Protein AF-A0A1X7V4F4-F1 (afdb_monomer)

Radius of gyration: 28.0 Å; Cα contacts (8 Å, |Δi|>4): 242; chains: 1; bounding box: 79×32×95 Å

Foldseek 3Di:
DDDDDDDDDDDDDPPPPDDPPPPPDPPDPPDDADPDDPLLLQQQDLVCQQHKDWDDDPNDTDIRGHHNVGDQPVVCQVRVSDAAAFLLRVCVRPPPDAWDWGFHAAPVRDTDTWTWHQQQPQHDRRTRDTDQDDADQVDVPGADAPQWHWDADPNGTDTAHDPVPPDDGTDHDGDPRNDDDDDDTDDDDDDDDAADPVDPPDDRDDD

pLDDT: mean 76.67, std 21.28, range [27.94, 96.94]

InterPro domains:
  IPR014716 Fibrinogen, alpha/beta/gamma chain, C-terminal globular, subdomain 1 [G3DSA:3.90.215.10] (73-135)
  IPR036056 Fibrinogen-like, C-terminal [SSF56496] (82-134)

Secondary structure (DSSP, 8-state):
-----------------------S------SSS----HHHHHHTSGGGTT-EEEEEETTEEEEEEPPTT-S-HHHHHHTTSS--SSHHHHHHHSTTPPSEEEEEE-TTS-EEEEEEESS-TTTTSS--EE------TTSTT--PPTT-EEEEETTEEEEE--GGG-SS--------TT---S-----------S--TT-TTS-S---

Sequence (207 aa):
MSSSYCLTFLLSFIVLLYEANASSGMGHCTTGYRTPSLYHQYCCLSANNGKAFKMNESSSYTYIFCPTAGLPKALCYSLGLIKFYSCSEVLENIPNTASGYYSISQSNGSIVSVYCDMEGNNCDGNGGWMRIGYINMTEPGATCPQGLYNYTYGNKTLCDKSHNLGGGCSATFFSAIGLNYTKVCGQARGYQLGTTDGVYGGSPNID

Solvent-accessible surface area (backbone atoms only — not comparable to full-atom values): 13845 Å² total; per-residue (Å²): 134,90,81,87,83,83,83,84,77,85,81,81,80,81,79,80,81,71,80,79,69,77,73,92,68,81,74,74,91,79,76,94,64,81,77,71,52,69,63,56,67,51,21,58,38,75,93,32,37,57,39,74,47,82,43,84,53,96,96,42,82,49,75,45,76,23,47,70,85,35,56,59,54,62,59,31,41,77,67,68,77,48,83,37,70,44,35,44,52,43,41,75,66,36,72,92,51,72,61,44,78,42,76,31,38,35,91,86,70,49,75,44,81,38,44,24,38,36,57,20,79,88,62,85,56,76,26,24,42,60,60,49,72,87,86,59,59,86,46,90,87,55,75,51,57,69,60,40,31,78,40,80,54,94,95,39,56,43,70,37,53,60,83,86,67,64,86,85,87,62,62,68,86,64,64,59,66,90,52,91,77,92,77,86,78,83,86,85,87,86,79,90,78,73,66,63,91,89,47,91,87,62,82,73,76,84,131

Organism: Amphimedon queenslandica (NCBI:txid400682)

Mean predicted aligned error: 13.42 Å

Nearest PDB structures (foldseek):
  7e1e-assembly1_A  TM=7.687E-01  e=8.129E-03  Lethenteron camtschaticum
  4wmq-assembly1_A  TM=7.585E-01  e=3.657E-02  Homo sapiens

Structure (mmCIF, N/CA/C/O backbone):
data_AF-A0A1X7V4F4-F1
#
_entry.id   AF-A0A1X7V4F4-F1
#
loop_
_atom_site.group_PDB
_atom_site.id
_atom_site.type_symbol
_atom_site.label_atom_id
_atom_site.label_alt_id
_atom_site.label_comp_id
_atom_site.label_asym_id
_atom_site.label_entity_id
_atom_site.label_seq_id
_atom_site.pdbx_PDB_ins_code
_atom_site.Cartn_x
_atom_site.Cartn_y
_atom_site.Cartn_z
_atom_site.occupancy
_atom_site.B_iso_or_equiv
_atom_site.auth_seq_id
_atom_site.auth_comp_id
_atom_site.auth_asym_id
_atom_site.auth_atom_id
_atom_site.pdbx_PDB_model_num
ATOM 1 N N . MET A 1 1 ? 20.767 10.828 62.134 1.00 35.94 1 MET A N 1
ATOM 2 C CA . MET A 1 1 ? 19.434 10.904 62.769 1.00 35.94 1 MET A CA 1
ATOM 3 C C . MET A 1 1 ? 18.460 11.458 61.749 1.00 35.94 1 MET A C 1
ATOM 5 O O . MET A 1 1 ? 18.808 12.385 61.033 1.00 35.94 1 MET A O 1
ATOM 9 N N . SER A 1 2 ? 17.333 10.768 61.622 1.00 36.00 2 SER A N 1
ATOM 10 C CA . SER A 1 2 ? 16.333 10.854 60.557 1.00 36.00 2 SER A CA 1
ATOM 11 C C . SER A 1 2 ? 15.694 12.238 60.406 1.00 36.00 2 SER A C 1
ATOM 13 O O . SER A 1 2 ? 15.353 12.856 61.409 1.00 36.00 2 SER A O 1
ATOM 15 N N . SER A 1 3 ? 15.455 12.667 59.167 1.00 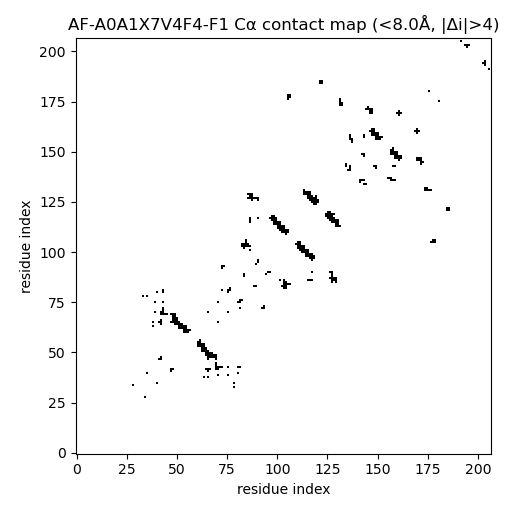29.88 3 SER A N 1
ATOM 16 C CA . SER A 1 3 ? 14.286 13.491 58.846 1.00 29.88 3 SER A CA 1
ATOM 17 C C . SER A 1 3 ? 13.892 13.253 57.388 1.00 29.88 3 SER A C 1
ATOM 19 O O . SER A 1 3 ? 14.449 13.832 56.456 1.00 29.88 3 SER A O 1
ATOM 21 N N . SER A 1 4 ? 12.969 12.310 57.199 1.00 36.88 4 SER A N 1
ATOM 22 C CA . SER A 1 4 ? 12.239 12.107 55.952 1.00 36.88 4 SER A CA 1
ATOM 23 C C . SER A 1 4 ? 11.263 13.263 55.757 1.00 36.88 4 SER A C 1
ATOM 25 O O . SER A 1 4 ? 10.304 13.394 56.514 1.00 36.88 4 SER A O 1
ATOM 27 N N . TYR A 1 5 ? 11.465 14.068 54.717 1.00 34.81 5 TYR A N 1
ATOM 28 C CA . TYR A 1 5 ? 10.454 15.010 54.248 1.00 34.81 5 TYR A CA 1
ATOM 29 C C . TYR A 1 5 ? 9.660 14.348 53.123 1.00 34.81 5 TYR A C 1
ATOM 31 O O . TYR A 1 5 ? 10.136 14.197 52.001 1.00 34.81 5 TYR A O 1
ATOM 39 N N . CYS A 1 6 ? 8.452 13.902 53.459 1.00 30.48 6 CYS A N 1
ATOM 40 C CA . CYS A 1 6 ? 7.457 13.431 52.508 1.00 30.48 6 CYS A CA 1
ATOM 41 C C . CYS A 1 6 ? 6.681 14.661 52.017 1.00 30.48 6 CYS A C 1
ATOM 43 O O . CYS A 1 6 ? 5.857 15.205 52.749 1.00 30.48 6 CYS A O 1
ATOM 45 N N . LEU A 1 7 ? 6.993 15.152 50.814 1.00 29.62 7 LEU A N 1
ATOM 46 C CA . LEU A 1 7 ? 6.218 16.216 50.178 1.00 29.62 7 LEU A CA 1
ATOM 47 C C . LEU A 1 7 ? 5.074 15.575 49.381 1.00 29.62 7 LEU A C 1
ATOM 49 O O . LEU A 1 7 ? 5.265 15.057 48.283 1.00 29.62 7 LEU A O 1
ATOM 53 N N . THR A 1 8 ? 3.877 15.594 49.954 1.00 31.38 8 THR A N 1
ATOM 54 C CA . THR A 1 8 ? 2.624 15.267 49.270 1.00 31.38 8 THR A CA 1
ATOM 55 C C . THR A 1 8 ? 2.203 16.445 48.391 1.00 31.38 8 THR A C 1
ATOM 57 O O . THR A 1 8 ? 1.805 17.482 48.919 1.00 31.38 8 THR A O 1
ATOM 60 N N . PHE A 1 9 ? 2.258 16.299 47.065 1.00 30.47 9 PHE A N 1
ATOM 61 C CA . PHE A 1 9 ? 1.591 17.221 46.140 1.00 30.47 9 PHE A CA 1
ATOM 62 C C . PHE A 1 9 ? 0.259 16.613 45.685 1.00 30.47 9 PHE A C 1
ATOM 64 O O . PHE A 1 9 ? 0.218 15.578 45.023 1.00 30.47 9 PHE A O 1
ATOM 71 N N . LEU A 1 10 ? -0.835 17.268 46.079 1.00 30.52 10 LEU A N 1
ATOM 72 C CA . LEU A 1 10 ? -2.194 17.025 45.601 1.00 30.52 10 LEU A CA 1
ATOM 73 C C . LEU A 1 10 ? -2.273 17.368 44.105 1.00 30.52 10 LEU A C 1
ATOM 75 O O . LEU A 1 10 ? -2.255 18.539 43.732 1.00 30.52 10 LEU A O 1
ATOM 79 N N . LEU A 1 11 ? -2.383 16.357 43.244 1.00 31.16 11 LEU A N 1
ATOM 80 C CA . LEU A 1 11 ? -2.783 16.539 41.848 1.00 31.16 11 LEU A CA 1
ATOM 81 C C . LEU A 1 11 ? -4.309 16.689 41.796 1.00 31.16 11 LEU A C 1
ATOM 83 O O . LEU A 1 11 ? -5.044 15.705 41.853 1.00 31.16 11 LEU A O 1
ATOM 87 N N . SER A 1 12 ? -4.797 17.930 41.709 1.00 29.92 12 SER A N 1
ATOM 88 C CA . SER A 1 12 ? -6.192 18.188 41.349 1.00 29.92 12 SER A CA 1
ATOM 89 C C . SER A 1 12 ? -6.364 17.931 39.850 1.00 29.92 12 SER A C 1
ATOM 91 O O . SER A 1 12 ? -5.902 18.720 39.024 1.00 29.92 12 SER A O 1
ATOM 93 N N . PHE A 1 13 ? -7.021 16.838 39.473 1.00 27.94 13 PHE A N 1
ATOM 94 C CA . PHE A 1 13 ? -7.459 16.651 38.093 1.00 27.94 13 PHE A CA 1
ATOM 95 C C . PHE A 1 13 ? -8.765 17.418 37.889 1.00 27.94 13 PHE A C 1
ATOM 97 O O . PHE A 1 13 ? -9.833 16.978 38.311 1.00 27.94 13 PHE A O 1
ATOM 104 N N . ILE A 1 14 ? -8.683 18.580 37.241 1.00 38.34 14 ILE A N 1
ATOM 105 C CA . ILE A 1 14 ? -9.854 19.207 36.627 1.00 38.34 14 ILE A CA 1
ATOM 106 C C . ILE A 1 14 ? -10.201 18.343 35.410 1.00 38.34 14 ILE A C 1
ATOM 108 O O . ILE A 1 14 ? -9.539 18.413 34.377 1.00 38.34 14 ILE A O 1
ATOM 112 N N . VAL A 1 15 ? -11.208 17.478 35.547 1.00 28.89 15 VAL A N 1
ATOM 113 C CA . VAL A 1 15 ? -11.780 16.740 34.416 1.00 28.89 15 VAL A CA 1
ATOM 114 C C . VAL A 1 15 ? -12.689 17.705 33.661 1.00 28.89 15 VAL A C 1
ATOM 116 O O . VAL A 1 15 ? -13.839 17.923 34.033 1.00 28.89 15 VAL A O 1
ATOM 119 N N . LEU A 1 16 ? -12.155 18.308 32.600 1.00 28.97 16 LEU A N 1
ATOM 120 C CA . LEU A 1 16 ? -12.970 18.952 31.577 1.00 28.97 16 LEU A CA 1
ATOM 121 C C . LEU A 1 16 ? -13.707 17.847 30.812 1.00 28.97 16 LEU A C 1
ATOM 123 O O . LEU A 1 16 ? -13.136 17.182 29.949 1.00 28.97 16 LEU A O 1
ATOM 127 N N . LEU A 1 17 ? -14.977 17.629 31.155 1.00 32.19 17 LEU A N 1
ATOM 128 C CA . LEU A 1 17 ? -15.900 16.889 30.303 1.00 32.19 17 LEU A CA 1
ATOM 129 C C . LEU A 1 17 ? -16.158 17.758 29.071 1.00 32.19 17 LEU A C 1
ATOM 131 O O . LEU A 1 17 ? -16.982 18.669 29.110 1.00 32.19 17 LEU A O 1
ATOM 135 N N . TYR A 1 18 ? -15.419 17.514 27.990 1.00 31.25 18 TYR A N 1
ATOM 136 C CA . TYR A 1 18 ? -15.850 18.010 26.693 1.00 31.25 18 TYR A CA 1
ATOM 137 C C . TYR A 1 18 ? -17.042 17.152 26.263 1.00 31.25 18 TYR A C 1
ATOM 139 O O . TYR A 1 18 ? -16.964 15.919 26.244 1.00 31.25 18 TYR A O 1
ATOM 147 N N . GLU A 1 19 ? -18.165 17.791 25.942 1.00 30.27 19 GLU A N 1
ATOM 148 C CA . GLU A 1 19 ? -19.165 17.144 25.108 1.00 30.27 19 GLU A CA 1
ATOM 149 C C . GLU A 1 19 ? -18.463 16.783 23.801 1.00 30.27 19 GLU A C 1
ATOM 151 O O . GLU A 1 19 ? -18.030 17.654 23.042 1.00 30.27 19 GLU A O 1
ATOM 156 N N . ALA A 1 20 ? -18.299 15.485 23.556 1.00 32.28 20 ALA A N 1
ATOM 157 C CA . ALA A 1 20 ? -17.960 15.001 22.236 1.00 32.28 20 ALA A CA 1
ATOM 158 C C . ALA A 1 20 ? -19.167 15.284 21.343 1.00 32.28 20 ALA A C 1
ATOM 160 O O . ALA A 1 20 ? -20.022 14.424 21.139 1.00 32.28 20 ALA A O 1
ATOM 161 N N . ASN A 1 21 ? -19.239 16.512 20.828 1.00 31.41 21 ASN A N 1
ATOM 162 C CA . ASN A 1 21 ? -19.980 16.803 19.620 1.00 31.41 21 ASN A CA 1
ATOM 163 C C . ASN A 1 21 ? -19.461 15.812 18.589 1.00 31.41 21 ASN A C 1
ATOM 165 O O . ASN A 1 21 ? -18.304 15.889 18.169 1.00 31.41 21 ASN A O 1
ATOM 169 N N . ALA A 1 22 ? -20.299 14.824 18.274 1.00 35.50 22 ALA A N 1
ATOM 170 C CA . ALA A 1 22 ? -20.073 13.897 17.191 1.00 35.50 22 ALA A CA 1
ATOM 171 C C . ALA A 1 22 ? -19.837 14.751 15.948 1.00 35.50 22 ALA A C 1
ATOM 173 O O . ALA A 1 22 ? -20.769 15.322 15.384 1.00 35.50 22 ALA A O 1
ATOM 174 N N . SER A 1 23 ? -18.562 14.917 15.601 1.00 35.25 23 SER A N 1
ATOM 175 C CA . SER A 1 23 ? -18.162 15.630 14.406 1.00 35.25 23 SER A CA 1
ATOM 176 C C . SER A 1 23 ? -18.847 14.938 13.240 1.00 35.25 23 SER A C 1
ATOM 178 O O . SER A 1 23 ? -18.676 13.739 13.000 1.00 35.25 23 SER A O 1
ATOM 180 N N . SER A 1 24 ? -19.698 15.716 12.586 1.00 42.06 24 SER A N 1
ATOM 181 C CA . SER A 1 24 ? -20.420 15.414 11.369 1.00 42.06 24 SER A CA 1
ATOM 182 C C . SER A 1 24 ? -19.427 15.034 10.273 1.00 42.06 24 SER A C 1
ATOM 184 O O . SER A 1 24 ? -18.951 15.874 9.515 1.00 42.06 24 SER A O 1
ATOM 186 N N . GLY A 1 25 ? -19.103 13.748 10.221 1.00 35.97 25 GLY A N 1
ATOM 187 C CA . GLY A 1 25 ? -18.274 13.129 9.195 1.00 35.97 25 GLY A CA 1
ATOM 188 C C . GLY A 1 25 ? -18.779 11.742 8.809 1.00 35.97 25 GLY A C 1
ATOM 189 O O . GLY A 1 25 ? -18.021 10.951 8.261 1.00 35.97 25 GLY A O 1
ATOM 190 N N . MET A 1 26 ? -20.046 11.413 9.084 1.00 40.19 26 MET A N 1
ATOM 191 C CA . MET A 1 26 ? -20.700 10.260 8.459 1.00 40.19 26 MET A CA 1
ATOM 192 C C . MET A 1 26 ? -21.081 10.658 7.037 1.00 40.19 26 MET A C 1
ATOM 194 O O . MET A 1 26 ? -22.219 11.021 6.746 1.00 40.19 26 MET A O 1
ATOM 198 N N . GLY A 1 27 ? -20.081 10.631 6.155 1.00 36.94 27 GLY A N 1
ATOM 199 C CA . GLY A 1 27 ? -20.306 10.611 4.721 1.00 36.94 27 GLY A CA 1
ATOM 200 C C . GLY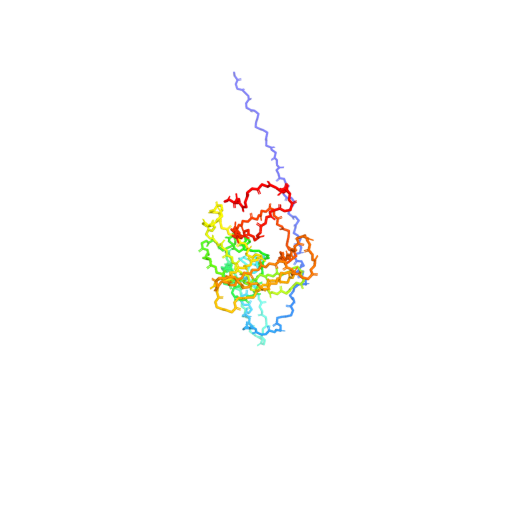 A 1 27 ? -21.276 9.477 4.408 1.00 36.94 27 GLY A C 1
ATOM 201 O O . GLY A 1 27 ? -20.955 8.305 4.588 1.00 36.94 27 GLY A O 1
ATOM 202 N N . HIS A 1 28 ? -22.480 9.885 4.027 1.00 36.03 28 HIS A N 1
ATOM 203 C CA . HIS A 1 28 ? -23.602 9.111 3.522 1.00 36.03 28 HIS A CA 1
ATOM 204 C C . HIS A 1 28 ? -23.174 7.745 2.947 1.00 36.03 28 HIS A C 1
ATOM 206 O O . HIS A 1 28 ? -22.553 7.665 1.887 1.00 36.03 28 HIS A O 1
ATOM 212 N N . CYS A 1 29 ? -23.510 6.658 3.650 1.00 44.12 29 CYS A N 1
ATOM 213 C CA . CYS A 1 29 ? -23.215 5.275 3.259 1.00 44.12 29 CYS A CA 1
ATOM 214 C C . CYS A 1 29 ? -24.136 4.784 2.127 1.00 44.12 29 CYS A C 1
ATOM 216 O O . CYS A 1 29 ? -24.724 3.708 2.210 1.00 44.12 29 CYS A O 1
ATOM 218 N N . THR A 1 30 ? -24.302 5.572 1.069 1.00 42.88 30 THR A N 1
ATOM 219 C CA . THR A 1 30 ? -25.072 5.185 -0.115 1.00 42.88 30 THR A CA 1
ATOM 220 C C . THR A 1 30 ? -24.126 5.058 -1.292 1.00 42.88 30 THR A C 1
ATOM 222 O O . THR A 1 30 ? -23.951 6.008 -2.047 1.00 42.88 30 THR A O 1
ATOM 225 N N . THR A 1 31 ? -23.476 3.901 -1.411 1.00 43.50 31 THR A N 1
ATOM 226 C CA . THR A 1 31 ? -23.094 3.274 -2.691 1.00 43.50 31 THR A CA 1
ATOM 227 C C . THR A 1 31 ? -22.403 1.927 -2.426 1.00 43.50 31 THR A C 1
ATOM 229 O O . THR A 1 31 ? -21.268 1.857 -1.972 1.00 43.50 31 THR A O 1
ATOM 232 N N . GLY A 1 32 ? -23.106 0.828 -2.719 1.00 42.59 32 GLY A N 1
ATOM 233 C CA . GLY A 1 32 ? -22.482 -0.402 -3.230 1.00 42.59 32 GLY A CA 1
ATOM 234 C C . GLY A 1 32 ? -22.073 -1.536 -2.279 1.00 42.59 32 GLY A C 1
ATOM 235 O O . GLY A 1 32 ? -21.814 -2.624 -2.782 1.00 42.59 32 GLY A O 1
ATOM 236 N N . TYR A 1 33 ? -22.065 -1.373 -0.954 1.00 46.38 33 TYR A N 1
ATOM 237 C CA . TYR A 1 33 ? -21.72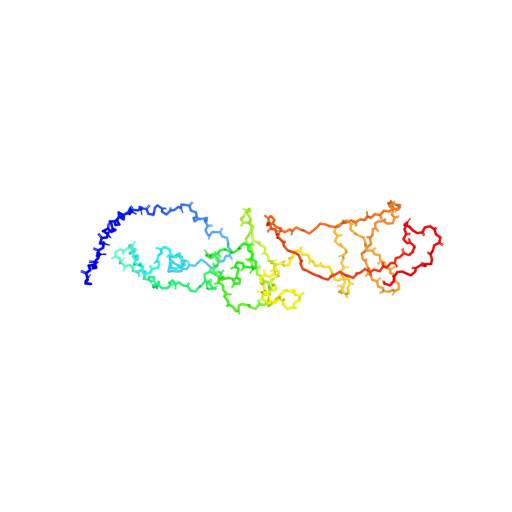3 -2.460 -0.014 1.00 46.38 33 TYR A CA 1
ATOM 238 C C . TYR A 1 33 ? -22.832 -2.676 1.020 1.00 46.38 33 TYR A C 1
ATOM 240 O O . TYR A 1 33 ? -23.602 -1.755 1.288 1.00 46.38 33 TYR A O 1
ATOM 248 N N . ARG A 1 34 ? -22.945 -3.904 1.567 1.00 55.38 34 ARG A N 1
ATOM 249 C CA . ARG A 1 34 ? -23.929 -4.267 2.610 1.00 55.38 34 ARG A CA 1
ATOM 250 C C . ARG A 1 34 ? -23.994 -3.141 3.636 1.00 55.38 34 ARG A C 1
ATOM 252 O O . ARG A 1 34 ? -22.983 -2.867 4.272 1.00 55.38 34 ARG A O 1
ATOM 259 N N . THR A 1 35 ? -25.153 -2.508 3.801 1.00 68.75 35 THR A N 1
ATOM 260 C CA . THR A 1 35 ? -25.340 -1.484 4.830 1.00 68.75 35 THR A CA 1
ATOM 261 C C . THR A 1 35 ? -25.046 -2.128 6.187 1.00 68.75 35 THR A C 1
ATOM 263 O O . THR A 1 35 ? -25.787 -3.035 6.586 1.00 68.75 35 THR A O 1
ATOM 266 N N . PRO A 1 36 ? -23.953 -1.749 6.874 1.00 78.62 36 PRO A N 1
ATOM 267 C CA . PRO A 1 36 ? -23.591 -2.371 8.137 1.00 78.62 36 PRO A CA 1
ATOM 268 C C . PRO A 1 36 ? -24.693 -2.096 9.156 1.00 78.62 36 PRO A C 1
ATOM 270 O O . PRO A 1 36 ? -25.290 -1.016 9.150 1.00 78.62 36 PRO A O 1
ATOM 273 N N . SER A 1 37 ? -24.981 -3.065 10.027 1.00 85.62 37 SER A N 1
ATOM 274 C CA . SER A 1 37 ? -25.999 -2.860 11.058 1.00 85.62 37 SER A CA 1
ATOM 275 C C . SER A 1 37 ? -25.588 -1.737 12.010 1.00 85.62 37 SER A C 1
ATOM 277 O O . SER A 1 37 ? -24.399 -1.456 12.185 1.00 85.62 37 SER A O 1
ATOM 279 N N . LEU A 1 38 ? -26.573 -1.130 12.673 1.00 85.69 38 LEU A N 1
ATOM 280 C CA . LEU A 1 38 ? -26.347 -0.072 13.661 1.00 85.69 38 LEU A CA 1
ATOM 281 C C . LEU A 1 38 ? -25.345 -0.512 14.740 1.00 85.69 38 LEU A C 1
ATOM 283 O O . LEU A 1 38 ? -24.463 0.255 15.107 1.00 85.69 38 LEU A O 1
ATOM 287 N N . TYR A 1 39 ? -25.395 -1.782 15.158 1.00 88.44 39 TYR A N 1
ATOM 288 C CA . TYR A 1 39 ? -24.403 -2.369 16.062 1.00 88.44 39 TYR A CA 1
ATOM 289 C C . TYR A 1 39 ? -22.958 -2.156 15.577 1.00 88.44 39 TYR A C 1
ATOM 291 O O . TYR A 1 39 ? -22.125 -1.654 16.327 1.00 88.44 39 TYR A O 1
ATOM 299 N N . HIS A 1 40 ? -22.660 -2.477 14.314 1.00 89.56 40 HIS A N 1
ATOM 300 C CA . HIS A 1 40 ? -21.310 -2.316 13.771 1.00 89.56 40 HIS A CA 1
ATOM 301 C C . HIS A 1 40 ? -20.930 -0.840 13.624 1.00 89.56 40 HIS A C 1
ATOM 303 O O . HIS A 1 40 ? -19.812 -0.464 13.970 1.00 89.56 40 HIS A O 1
ATOM 309 N N . GLN A 1 41 ? -21.861 0.002 13.164 1.00 87.44 41 GLN A N 1
ATOM 310 C CA . GLN A 1 41 ? -21.615 1.437 12.983 1.00 87.44 41 GLN A CA 1
ATOM 311 C C . GLN A 1 41 ? -21.220 2.121 14.298 1.00 87.44 41 GLN A C 1
ATOM 313 O O . GLN A 1 41 ? -20.253 2.879 14.330 1.00 87.44 41 GLN A O 1
ATOM 318 N N . TYR A 1 42 ? -21.920 1.818 15.394 1.00 88.88 42 TYR A N 1
ATOM 319 C CA . TYR A 1 42 ? -21.618 2.416 16.693 1.00 88.88 42 TYR A CA 1
ATOM 320 C C . TYR A 1 42 ? -20.411 1.770 17.373 1.00 88.88 42 TYR A C 1
ATOM 322 O O . TYR A 1 42 ? -19.582 2.494 17.921 1.00 88.88 42 TYR A O 1
ATOM 330 N N . CYS A 1 43 ? -20.276 0.443 17.332 1.00 91.19 43 CYS A N 1
ATOM 331 C CA . CYS A 1 43 ? -19.248 -0.253 18.112 1.00 91.19 43 CYS A CA 1
ATOM 332 C C . CYS A 1 43 ? -17.870 -0.334 17.443 1.00 91.19 43 CYS A C 1
ATOM 334 O O . CYS A 1 43 ? -16.908 -0.749 18.089 1.00 91.19 43 CYS A O 1
ATOM 336 N N . CYS A 1 44 ? -17.746 0.088 16.183 1.00 91.50 44 CYS A N 1
ATOM 337 C CA . CYS A 1 44 ? -16.444 0.316 15.553 1.00 91.50 44 CYS A CA 1
ATOM 338 C C . CYS A 1 44 ? -15.799 1.657 15.955 1.00 91.50 44 CYS A C 1
ATOM 340 O O . CYS A 1 44 ? -14.598 1.831 15.756 1.00 91.50 44 CYS A O 1
ATOM 342 N N . LEU A 1 45 ? -16.553 2.604 16.527 1.00 89.56 45 LEU A N 1
ATOM 343 C CA . LEU A 1 45 ? -16.004 3.875 17.004 1.00 89.56 45 LEU A CA 1
ATOM 344 C C . LEU A 1 45 ? -15.358 3.682 18.380 1.00 89.56 45 LEU A C 1
ATOM 346 O O . LEU A 1 45 ? -16.044 3.369 19.350 1.00 89.56 45 LEU A O 1
ATOM 350 N N . SER A 1 46 ? -14.055 3.945 18.498 1.00 87.12 46 SER A N 1
ATOM 351 C CA . SER A 1 46 ? -13.314 3.799 19.764 1.00 87.12 46 SER A CA 1
ATOM 352 C C . SER A 1 46 ? -13.895 4.640 20.907 1.00 87.12 46 SER A C 1
ATOM 354 O O . SER A 1 46 ? -13.893 4.214 22.060 1.00 87.12 46 SER A O 1
ATOM 356 N N . ALA A 1 47 ? -14.472 5.803 20.590 1.00 89.69 47 ALA A N 1
ATOM 357 C CA . ALA A 1 47 ? -15.170 6.666 21.544 1.00 89.69 47 ALA A CA 1
ATOM 358 C C . ALA A 1 47 ? -16.418 6.016 22.177 1.00 89.69 47 ALA A C 1
ATOM 360 O O . ALA A 1 47 ? -16.940 6.532 23.170 1.00 89.69 47 ALA A O 1
ATOM 361 N N . ASN A 1 48 ? -16.902 4.909 21.611 1.00 91.88 48 ASN A N 1
ATOM 362 C CA . ASN A 1 48 ? -18.094 4.190 22.046 1.00 91.88 48 ASN A CA 1
ATOM 363 C C . ASN A 1 48 ? -17.779 2.905 22.821 1.00 91.88 48 ASN A C 1
ATOM 365 O O . ASN A 1 48 ? -18.702 2.239 23.289 1.00 91.88 48 ASN A O 1
ATOM 369 N N . ASN A 1 49 ? -16.502 2.568 22.997 1.00 91.62 49 ASN A N 1
ATOM 370 C CA . ASN A 1 49 ? -16.080 1.390 23.745 1.00 91.62 49 ASN A CA 1
ATOM 371 C C . ASN A 1 49 ? -16.664 1.394 25.169 1.00 91.62 49 ASN A C 1
ATOM 373 O O . ASN A 1 49 ? -16.545 2.377 25.901 1.00 91.62 49 ASN A O 1
ATOM 377 N N . GLY A 1 50 ? -17.325 0.297 25.552 1.00 92.50 50 GLY A N 1
ATOM 378 C CA . GLY A 1 50 ? -17.977 0.140 26.858 1.00 92.50 50 GLY A CA 1
ATOM 379 C C . GLY A 1 50 ? -19.252 0.969 27.071 1.00 92.50 50 GLY A C 1
ATOM 380 O O . GLY A 1 50 ? -19.813 0.937 28.166 1.00 92.50 50 GLY A O 1
ATOM 381 N N . LYS A 1 51 ? -19.730 1.711 26.061 1.00 93.06 51 LYS A N 1
ATOM 382 C CA . LYS A 1 51 ? -20.974 2.491 26.149 1.00 93.06 51 LYS A CA 1
ATOM 383 C C . LYS A 1 51 ? -22.193 1.667 25.731 1.00 93.06 51 LYS A C 1
ATOM 385 O O . LYS A 1 51 ? -22.096 0.719 24.949 1.00 93.06 51 LYS A O 1
ATOM 390 N N . ALA A 1 52 ? -23.353 2.078 26.239 1.00 92.00 52 ALA A N 1
ATOM 391 C CA . ALA A 1 52 ? -24.655 1.561 25.841 1.00 92.00 52 ALA A CA 1
ATOM 392 C C . ALA A 1 52 ? -25.475 2.667 25.165 1.00 92.00 52 ALA A C 1
ATOM 394 O O . ALA A 1 52 ? -25.597 3.768 25.702 1.00 92.00 52 ALA A O 1
ATOM 395 N N . PHE A 1 53 ? -26.057 2.366 24.006 1.00 89.12 53 PHE A N 1
ATOM 396 C CA . PHE A 1 53 ? -26.912 3.284 23.257 1.00 89.12 53 PHE A CA 1
ATOM 397 C C . PHE A 1 53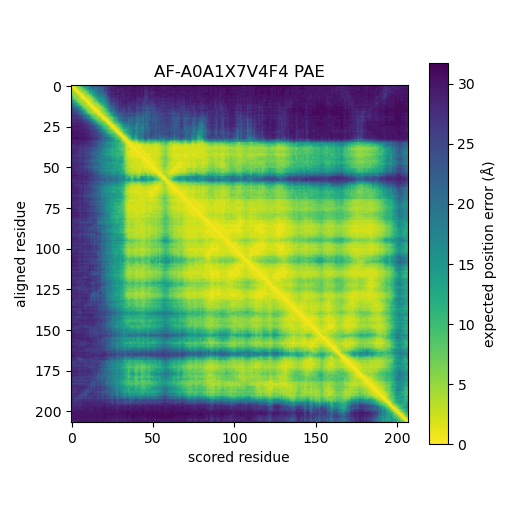 ? -28.351 2.805 23.319 1.00 89.12 53 PHE A C 1
ATOM 399 O O . PHE A 1 53 ? -28.635 1.640 23.047 1.00 89.12 53 PHE A O 1
ATOM 406 N N . LYS A 1 54 ? -29.258 3.713 23.666 1.00 87.94 54 LYS A N 1
ATOM 407 C CA . LYS A 1 54 ? -30.696 3.463 23.678 1.00 87.94 54 LYS A CA 1
ATOM 408 C C . LYS A 1 54 ? -31.305 4.014 22.395 1.00 87.94 54 LYS A C 1
ATOM 410 O O . LYS A 1 54 ? -31.195 5.208 22.131 1.00 87.94 54 LYS A O 1
ATOM 415 N N . MET A 1 55 ? -31.978 3.158 21.639 1.00 83.75 55 MET A N 1
ATOM 416 C CA . MET A 1 55 ? -32.758 3.532 20.463 1.00 83.75 55 MET A CA 1
ATOM 417 C C . MET A 1 55 ? -34.247 3.355 20.753 1.00 83.75 55 MET A C 1
ATOM 419 O O . MET A 1 55 ? -34.649 2.404 21.426 1.00 83.75 55 MET A O 1
ATOM 423 N N . ASN A 1 56 ? -35.054 4.298 20.273 1.00 82.06 56 ASN A N 1
ATOM 424 C CA . ASN A 1 56 ? -36.505 4.256 20.392 1.00 82.06 56 ASN A CA 1
ATOM 425 C C . ASN A 1 56 ? -37.093 3.983 19.011 1.00 82.06 56 ASN A C 1
ATOM 427 O O . ASN A 1 56 ? -36.967 4.820 18.119 1.00 82.06 56 ASN A O 1
ATOM 431 N N . GLU A 1 57 ? -37.718 2.824 18.850 1.00 77.06 57 GLU A N 1
ATOM 432 C CA . GLU A 1 57 ? -38.385 2.450 17.611 1.00 77.06 57 GLU A CA 1
ATOM 433 C C . GLU A 1 57 ? -39.784 1.946 17.973 1.00 77.06 57 GLU A C 1
ATOM 435 O O . GLU A 1 57 ? -39.933 0.949 18.678 1.00 77.06 57 GLU A O 1
ATOM 440 N N . SER A 1 58 ? -40.812 2.685 17.546 1.00 65.88 58 SER A N 1
ATOM 441 C CA . SER A 1 58 ? -42.222 2.269 17.605 1.00 65.88 58 SER A CA 1
ATOM 442 C C . SER A 1 58 ? -42.659 1.642 18.939 1.00 65.88 58 SER A C 1
ATOM 444 O O . SER A 1 58 ? -43.225 0.552 18.961 1.00 65.88 58 SER A O 1
ATOM 446 N N . SER A 1 59 ? -42.390 2.332 20.057 1.00 73.00 59 SER A N 1
ATOM 447 C CA . SER A 1 59 ? -42.781 1.916 21.421 1.00 73.00 59 SER A CA 1
ATOM 448 C C . SER A 1 59 ? -41.956 0.776 22.043 1.00 73.00 59 SER A C 1
ATOM 450 O O . SER A 1 59 ? -42.262 0.362 23.160 1.00 73.00 59 SER A O 1
ATOM 452 N N . SER A 1 60 ? -40.897 0.307 21.376 1.00 79.75 60 SER A N 1
ATOM 453 C CA . SER A 1 60 ? -39.920 -0.649 21.908 1.00 79.75 60 SER A CA 1
ATOM 454 C C . SER A 1 60 ? -38.554 0.015 22.109 1.00 79.75 60 SER A C 1
ATOM 456 O O . SER A 1 60 ? -38.139 0.885 21.337 1.00 79.75 60 SER A O 1
ATOM 458 N N . TYR A 1 61 ? -37.841 -0.391 23.163 1.00 80.50 61 TYR A N 1
ATOM 459 C CA . TYR A 1 61 ? -36.478 0.065 23.424 1.00 80.50 61 TYR A CA 1
ATOM 460 C C . TYR A 1 61 ? -35.469 -0.984 22.972 1.00 80.50 61 TYR A C 1
ATOM 462 O O . TYR A 1 61 ? -35.416 -2.080 23.529 1.00 80.50 61 TYR A O 1
ATOM 470 N N . THR A 1 62 ? -34.613 -0.602 22.029 1.00 84.25 62 THR A N 1
ATOM 471 C CA . THR A 1 62 ? -33.460 -1.406 21.618 1.00 84.25 62 THR A CA 1
ATOM 472 C C . THR A 1 62 ? -32.205 -0.827 22.253 1.00 84.25 62 THR A C 1
ATOM 474 O O . THR A 1 62 ? -31.951 0.375 22.160 1.00 84.25 62 THR A O 1
ATOM 477 N N . TYR A 1 63 ? -31.411 -1.678 22.899 1.00 88.19 63 TYR A N 1
ATOM 478 C CA . TYR A 1 63 ? -30.139 -1.289 23.503 1.00 88.19 63 TYR A CA 1
ATOM 479 C C . TYR A 1 63 ? -28.978 -1.903 22.724 1.00 88.19 63 TYR A C 1
ATOM 481 O O . TYR A 1 63 ? -28.937 -3.111 22.502 1.00 88.19 63 TYR A O 1
ATOM 489 N N . ILE A 1 64 ? -28.023 -1.066 22.327 1.00 90.62 64 ILE A N 1
ATOM 490 C CA . ILE A 1 64 ? -26.768 -1.482 21.701 1.00 90.62 64 ILE A CA 1
ATOM 491 C C . ILE A 1 64 ? -25.677 -1.378 22.758 1.00 90.62 64 ILE A C 1
ATOM 493 O O . ILE A 1 64 ? -25.375 -0.282 23.222 1.00 90.62 64 ILE A O 1
ATOM 497 N N . PHE A 1 65 ? -25.078 -2.508 23.120 1.00 92.75 65 PHE A N 1
ATOM 498 C CA . PHE A 1 65 ? -23.960 -2.563 24.058 1.00 92.75 65 PHE A CA 1
ATOM 499 C C . PHE A 1 65 ? -22.664 -2.766 23.286 1.00 92.75 65 PHE A C 1
ATOM 501 O O . PHE A 1 65 ? -22.488 -3.796 22.629 1.00 92.75 65 PHE A O 1
ATOM 508 N N . CYS A 1 66 ? -21.757 -1.795 23.362 1.00 91.88 66 CYS A N 1
ATOM 509 C CA . CYS A 1 66 ? -20.459 -1.926 22.723 1.00 91.88 66 CYS A CA 1
ATOM 510 C C . CYS A 1 66 ? -19.455 -2.612 23.654 1.00 91.88 66 CYS A C 1
ATOM 512 O O . CYS A 1 66 ? -19.386 -2.268 24.838 1.00 91.88 66 CYS A O 1
ATOM 514 N N . PRO A 1 67 ? -18.651 -3.566 23.144 1.00 93.94 67 PRO A N 1
ATOM 515 C CA . PRO A 1 67 ? -17.612 -4.204 23.941 1.00 93.94 67 PRO A CA 1
ATOM 516 C C . PRO A 1 67 ? -16.650 -3.168 24.531 1.00 93.94 67 PRO A C 1
ATOM 518 O O . PRO A 1 67 ? -16.339 -2.162 23.892 1.00 93.94 67 PRO A O 1
ATOM 521 N N . THR A 1 68 ? -16.116 -3.431 25.722 1.00 94.19 68 THR A N 1
ATOM 522 C CA . THR A 1 68 ? -15.119 -2.549 26.356 1.00 94.19 68 THR A CA 1
ATOM 523 C C . THR A 1 68 ? -13.849 -2.413 25.514 1.00 94.19 68 THR A C 1
ATOM 525 O O . THR A 1 68 ? -13.230 -1.355 25.493 1.00 94.19 68 THR A O 1
ATOM 528 N N . ALA A 1 69 ? -13.479 -3.461 24.774 1.00 90.75 69 ALA A N 1
ATOM 529 C CA . ALA A 1 69 ? -12.347 -3.444 23.848 1.00 90.75 69 ALA A CA 1
ATOM 530 C C . ALA A 1 69 ? -12.706 -2.930 22.435 1.00 90.75 69 ALA A C 1
ATOM 532 O O . ALA A 1 69 ? -11.819 -2.797 21.595 1.00 90.75 69 ALA A O 1
ATOM 533 N N . GLY A 1 70 ? -13.983 -2.633 22.166 1.00 91.31 70 GLY A N 1
ATOM 534 C CA . GLY A 1 70 ? -14.488 -2.351 20.821 1.00 91.31 70 GLY A CA 1
ATOM 535 C C . GLY A 1 70 ? -14.566 -3.595 19.929 1.00 91.31 70 GLY A C 1
ATOM 536 O O . GLY A 1 70 ? -14.296 -4.719 20.361 1.00 91.31 70 GLY A O 1
ATOM 537 N N . LEU A 1 71 ? -14.976 -3.399 18.674 1.00 91.81 71 LEU A N 1
ATOM 538 C CA . LEU A 1 71 ? -14.957 -4.454 17.658 1.00 91.81 71 LEU A CA 1
ATOM 539 C C . LEU A 1 71 ? -13.556 -4.640 17.044 1.00 91.81 71 LEU A C 1
ATOM 541 O O . LEU A 1 71 ? -12.780 -3.683 16.984 1.00 91.81 71 LEU A O 1
ATOM 545 N N . PRO A 1 72 ? -13.218 -5.845 16.538 1.00 92.88 72 PRO A N 1
ATOM 546 C CA . PRO A 1 72 ? -11.939 -6.078 15.872 1.00 92.88 72 PRO A CA 1
ATOM 547 C C . PRO A 1 72 ? -11.736 -5.139 14.676 1.0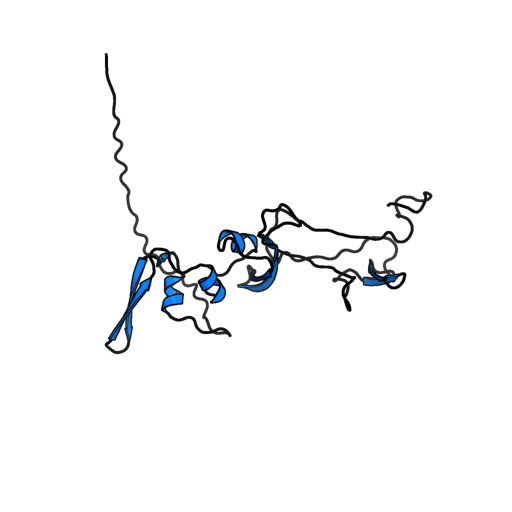0 92.88 72 PRO A C 1
ATOM 549 O O . PRO A 1 72 ? -12.590 -5.062 13.790 1.00 92.88 72 PRO A O 1
ATOM 552 N N . LYS A 1 73 ? -10.576 -4.473 14.597 1.00 90.94 73 LYS A N 1
ATOM 553 C CA . LYS A 1 73 ? -10.261 -3.533 13.503 1.00 90.94 73 LYS A CA 1
ATOM 554 C C . LYS A 1 73 ? -10.355 -4.188 12.123 1.00 90.94 73 LYS A C 1
ATOM 556 O O . LYS A 1 73 ? -10.898 -3.581 11.208 1.00 90.94 73 LYS A O 1
ATOM 561 N N . ALA A 1 74 ? -9.928 -5.446 11.993 1.00 90.31 74 ALA A N 1
ATOM 562 C CA . ALA A 1 74 ? -10.076 -6.216 10.757 1.00 90.31 74 ALA A CA 1
ATOM 563 C C . ALA A 1 74 ? -11.542 -6.337 10.302 1.00 90.31 74 ALA A C 1
ATOM 565 O O . ALA A 1 74 ? -11.837 -6.151 9.123 1.00 90.31 74 ALA A O 1
ATOM 566 N N . LEU A 1 75 ? -12.472 -6.565 11.239 1.00 90.25 75 LEU A N 1
ATOM 567 C CA . LEU A 1 75 ? -13.904 -6.604 10.944 1.00 90.25 75 LEU A CA 1
ATOM 568 C C . LEU A 1 75 ? -14.397 -5.224 10.495 1.00 90.25 75 LEU A C 1
ATOM 570 O O . LEU A 1 75 ? -15.011 -5.111 9.437 1.00 90.25 75 LEU A O 1
ATOM 574 N N . CYS A 1 76 ? -14.085 -4.170 11.250 1.00 89.81 76 CYS A N 1
ATOM 575 C CA . CYS A 1 76 ? -14.493 -2.805 10.907 1.00 89.81 76 CYS A CA 1
ATOM 576 C C . CYS A 1 76 ? -13.953 -2.360 9.538 1.00 89.81 76 CYS A C 1
ATOM 578 O O . CYS A 1 76 ? -14.667 -1.712 8.774 1.00 89.81 76 CYS A O 1
ATOM 580 N N . TYR A 1 77 ? -12.720 -2.748 9.209 1.00 87.81 77 TYR A N 1
ATOM 581 C CA . TYR A 1 77 ? -12.101 -2.483 7.916 1.00 87.81 77 TYR A CA 1
ATOM 582 C C . TYR A 1 77 ? -12.801 -3.253 6.790 1.00 87.81 77 TYR A C 1
ATOM 584 O O . TYR A 1 77 ? -13.172 -2.656 5.783 1.00 87.81 77 TYR A O 1
ATOM 592 N N . SER A 1 78 ? -13.087 -4.546 6.988 1.00 86.50 78 SER A N 1
ATOM 593 C CA . SER A 1 78 ? -13.819 -5.364 6.005 1.00 86.50 78 SER A CA 1
ATOM 594 C C . SER A 1 78 ? -15.241 -4.857 5.719 1.00 86.50 78 SER A C 1
ATOM 596 O O . SER A 1 78 ? -15.777 -5.084 4.638 1.00 86.50 78 SER A O 1
ATOM 598 N N . LEU A 1 79 ? -15.842 -4.140 6.676 1.00 85.31 79 LEU A N 1
ATOM 599 C CA . LEU A 1 79 ? -17.150 -3.494 6.545 1.00 85.31 79 LEU A CA 1
ATOM 600 C C . LEU A 1 79 ? -17.072 -2.069 5.968 1.00 85.31 79 LEU A C 1
ATOM 602 O O . LEU A 1 79 ? -18.108 -1.426 5.813 1.00 85.31 79 LEU A O 1
ATOM 606 N N . GLY A 1 80 ? -15.871 -1.551 5.683 1.00 83.94 80 GLY A N 1
ATOM 607 C CA . GLY A 1 80 ? -15.660 -0.187 5.186 1.00 83.94 80 GLY A CA 1
ATOM 608 C C . GLY A 1 80 ? -15.969 0.916 6.206 1.00 83.94 80 GLY A C 1
ATOM 609 O O . GLY A 1 80 ? -16.140 2.072 5.824 1.00 83.94 80 GLY A O 1
ATOM 610 N N . LEU A 1 81 ? -16.060 0.570 7.495 1.00 84.62 81 LEU A N 1
ATOM 611 C CA . LEU A 1 81 ? -16.379 1.499 8.587 1.00 84.62 81 LEU A CA 1
ATOM 612 C C . LEU A 1 81 ? -15.156 2.277 9.074 1.00 84.62 81 LEU A C 1
ATOM 614 O O . LEU A 1 81 ? -15.292 3.385 9.586 1.00 84.62 81 LEU A O 1
ATOM 618 N N . ILE A 1 82 ? -13.967 1.698 8.907 1.00 86.19 82 ILE A N 1
ATOM 619 C CA . ILE A 1 82 ? -12.688 2.376 9.113 1.00 86.19 82 ILE A CA 1
ATOM 620 C C . ILE A 1 82 ? -11.873 2.313 7.827 1.00 86.19 82 ILE A C 1
ATOM 622 O O . ILE A 1 82 ? -11.989 1.369 7.043 1.00 86.19 82 ILE A O 1
ATOM 626 N N . LYS A 1 83 ? -11.055 3.338 7.616 1.00 88.38 83 LYS A N 1
ATOM 627 C CA . LYS A 1 83 ? -10.223 3.515 6.430 1.00 88.38 83 LYS A CA 1
ATOM 628 C C . LYS A 1 83 ? -8.771 3.617 6.865 1.00 88.38 83 LYS A C 1
ATOM 630 O O . LYS A 1 83 ? -8.488 4.315 7.832 1.00 88.38 83 LYS A O 1
ATOM 635 N N . PHE A 1 84 ? -7.891 2.954 6.127 1.00 91.38 84 PHE A N 1
ATOM 636 C CA . PHE A 1 84 ? -6.446 3.097 6.271 1.00 91.38 84 PHE A CA 1
ATOM 637 C C . PHE A 1 84 ? -5.883 3.813 5.049 1.00 91.38 84 PHE A C 1
ATOM 639 O O . PHE A 1 84 ? -6.393 3.650 3.935 1.00 91.38 84 PHE A O 1
ATOM 646 N N . TYR A 1 85 ? -4.835 4.595 5.265 1.00 90.94 85 TYR A N 1
ATOM 647 C CA . TYR A 1 85 ? -4.194 5.443 4.265 1.00 90.94 85 TYR A CA 1
ATOM 648 C C . TYR A 1 85 ? -2.852 4.882 3.798 1.00 90.94 85 TYR A C 1
ATOM 650 O O . TYR A 1 85 ? -2.290 5.388 2.837 1.00 90.94 85 TYR A O 1
ATOM 658 N N . SER A 1 86 ? -2.330 3.826 4.425 1.00 92.75 86 SER A N 1
ATOM 659 C CA . SER A 1 86 ? -1.107 3.155 3.975 1.00 92.75 86 SER A CA 1
ATOM 660 C C . SER A 1 86 ? -1.060 1.692 4.408 1.00 92.75 86 SER A C 1
ATOM 662 O O . SER A 1 86 ? -1.751 1.285 5.340 1.00 92.75 86 SER A O 1
ATOM 664 N N . CYS A 1 87 ? -0.201 0.903 3.763 1.00 94.19 87 CYS A N 1
ATOM 665 C CA . CYS A 1 87 ? 0.066 -0.476 4.173 1.00 94.19 87 CYS A CA 1
ATOM 666 C C . CYS A 1 87 ? 0.697 -0.568 5.576 1.00 94.19 87 CYS A C 1
ATOM 668 O O . CYS A 1 87 ? 0.369 -1.489 6.318 1.00 94.19 87 CYS A O 1
ATOM 670 N N . SER A 1 88 ? 1.534 0.404 5.966 1.00 93.88 88 SER A N 1
ATOM 671 C CA . SER A 1 88 ? 2.082 0.496 7.331 1.00 93.88 88 SER A CA 1
ATOM 672 C C . SER A 1 88 ? 0.966 0.636 8.359 1.00 93.88 88 SER A C 1
ATOM 674 O O . SER A 1 88 ? 0.917 -0.107 9.331 1.00 93.88 88 SER A O 1
ATOM 676 N N . GLU A 1 89 ? 0.005 1.526 8.097 1.00 94.19 89 GLU A N 1
ATOM 677 C CA . GLU A 1 89 ? -1.131 1.734 8.994 1.00 94.19 89 GLU A CA 1
ATOM 678 C C . GLU A 1 89 ? -2.000 0.475 9.110 1.00 94.19 89 GLU A C 1
ATOM 680 O O . GLU A 1 89 ? -2.455 0.144 10.206 1.00 94.19 89 GLU A O 1
ATOM 685 N N . VAL A 1 90 ? -2.199 -0.261 8.009 1.00 95.25 90 VAL A N 1
ATOM 686 C CA . VAL A 1 90 ? -2.880 -1.563 8.051 1.00 95.25 90 VAL A CA 1
ATOM 687 C C . VAL A 1 90 ? -2.138 -2.519 8.985 1.00 95.25 90 VAL A C 1
ATOM 689 O O . VAL A 1 90 ? -2.774 -3.101 9.860 1.00 95.25 90 VAL A O 1
ATOM 692 N N . LEU A 1 91 ? -0.819 -2.664 8.835 1.00 95.81 91 LEU A N 1
ATOM 693 C CA . LEU A 1 91 ? -0.014 -3.594 9.633 1.00 95.81 91 LEU A CA 1
ATOM 694 C C . LEU A 1 91 ? 0.023 -3.215 11.123 1.00 95.81 91 LEU A C 1
ATOM 696 O O . LEU A 1 91 ? -0.120 -4.082 11.984 1.00 95.81 91 LEU A O 1
ATOM 700 N N . GLU A 1 92 ? 0.142 -1.924 11.435 1.00 95.06 92 GLU A N 1
ATOM 701 C CA . GLU A 1 92 ? 0.106 -1.399 12.808 1.00 95.06 92 GLU A CA 1
ATOM 702 C C . GLU A 1 92 ? -1.242 -1.656 13.497 1.00 95.06 92 GLU A C 1
ATOM 704 O O . GLU A 1 92 ? -1.310 -1.916 14.700 1.00 95.06 92 GLU A O 1
ATOM 709 N N . ASN A 1 93 ? -2.341 -1.575 12.742 1.00 93.75 93 ASN A N 1
ATOM 710 C CA . ASN A 1 93 ? -3.691 -1.716 13.279 1.00 93.75 93 ASN A CA 1
ATOM 711 C C . ASN A 1 93 ? -4.221 -3.155 13.236 1.00 93.75 93 ASN A C 1
ATOM 713 O O . ASN A 1 93 ? -5.096 -3.506 14.030 1.00 93.75 93 ASN A O 1
ATOM 717 N N . ILE A 1 94 ? -3.724 -3.976 12.317 1.00 93.75 94 ILE A N 1
ATOM 718 C CA . ILE A 1 94 ? -4.112 -5.371 12.118 1.00 93.75 94 ILE A CA 1
ATOM 719 C C . ILE A 1 94 ? -2.819 -6.199 12.055 1.00 93.75 94 ILE A C 1
ATOM 721 O O . ILE A 1 94 ? -2.354 -6.552 10.969 1.00 93.75 94 ILE A O 1
ATOM 725 N N . PRO A 1 95 ? -2.210 -6.499 13.216 1.00 91.88 95 PRO A N 1
ATOM 726 C CA . PRO A 1 95 ? -0.956 -7.239 13.256 1.00 91.88 95 PRO A CA 1
ATOM 727 C C . PRO A 1 95 ? -1.135 -8.661 12.710 1.00 91.88 95 PRO A C 1
ATOM 729 O O . PRO A 1 95 ? -2.214 -9.249 12.816 1.00 91.88 95 PRO A O 1
ATOM 732 N N . ASN A 1 96 ? -0.051 -9.232 12.177 1.00 90.06 96 ASN A N 1
ATOM 733 C CA . ASN A 1 96 ? -0.009 -10.557 11.537 1.00 90.06 96 ASN A CA 1
ATOM 734 C C . ASN A 1 96 ? -0.861 -10.680 10.263 1.00 90.06 96 ASN A C 1
ATOM 736 O O . ASN A 1 96 ? -1.226 -11.787 9.864 1.00 90.06 96 ASN A O 1
ATOM 740 N N . THR A 1 97 ? -1.206 -9.558 9.630 1.00 93.31 97 THR A N 1
ATOM 741 C CA . THR A 1 97 ? -1.843 -9.594 8.316 1.00 93.31 97 THR A CA 1
ATOM 742 C C . THR A 1 97 ? -0.829 -10.022 7.248 1.00 93.31 97 THR A C 1
ATOM 744 O O . THR A 1 97 ? 0.343 -9.670 7.334 1.00 93.31 97 THR A O 1
ATOM 747 N N . ALA A 1 98 ? -1.262 -10.802 6.258 1.00 96.12 98 ALA A N 1
ATOM 748 C CA . ALA A 1 98 ? -0.377 -11.350 5.225 1.00 96.12 98 ALA A CA 1
ATOM 749 C C . ALA A 1 98 ? -0.202 -10.392 4.035 1.00 96.12 98 ALA A C 1
ATOM 751 O O . ALA A 1 98 ? -1.054 -9.530 3.796 1.00 96.12 98 ALA A O 1
ATOM 752 N N . SER A 1 99 ? 0.854 -10.564 3.239 1.00 96.94 99 SER A N 1
ATOM 753 C CA . SER A 1 99 ? 0.983 -9.883 1.943 1.00 96.94 99 SER A CA 1
ATOM 754 C C . SER A 1 99 ? -0.260 -10.051 1.071 1.00 96.94 99 SER A C 1
ATOM 756 O O . SER A 1 99 ? -0.845 -11.132 0.984 1.00 96.94 99 SER A O 1
ATOM 758 N N . GLY A 1 100 ? -0.649 -8.993 0.364 1.00 96.56 100 GLY A N 1
ATOM 759 C CA . GLY A 1 100 ? -1.814 -9.045 -0.514 1.00 96.56 100 GLY A CA 1
ATOM 760 C C . GLY A 1 100 ? -2.284 -7.683 -0.991 1.00 96.56 100 GLY A C 1
ATOM 761 O O . GLY A 1 100 ? -1.618 -6.671 -0.792 1.00 96.56 100 GLY A O 1
ATOM 762 N N . TYR A 1 101 ? -3.444 -7.659 -1.643 1.00 95.44 101 TYR A N 1
ATOM 763 C CA . TYR A 1 101 ? -4.075 -6.419 -2.086 1.00 95.44 101 TYR A CA 1
ATOM 764 C C . TYR A 1 101 ? -5.027 -5.878 -1.021 1.00 95.44 101 TYR A C 1
ATOM 766 O O . TYR A 1 101 ? -5.920 -6.584 -0.556 1.00 95.44 101 TYR A O 1
ATOM 774 N N . TYR A 1 102 ? -4.860 -4.603 -0.687 1.00 93.88 102 TYR A N 1
ATOM 775 C CA . TYR A 1 102 ? -5.626 -3.887 0.324 1.00 93.88 102 TYR A CA 1
ATOM 776 C C . TYR A 1 102 ? -6.288 -2.654 -0.283 1.00 93.88 102 TYR A C 1
ATOM 778 O O . TYR A 1 102 ? -5.763 -2.023 -1.199 1.00 93.88 102 TYR A O 1
ATOM 786 N N . SER A 1 103 ? -7.459 -2.312 0.247 1.00 92.56 103 SER A N 1
ATOM 787 C CA . SER A 1 103 ? -8.185 -1.089 -0.091 1.00 92.56 103 SER A CA 1
ATOM 788 C C . SER A 1 103 ? -7.644 0.076 0.736 1.00 92.56 103 SER A C 1
ATOM 790 O O . SER A 1 103 ? -7.913 0.167 1.935 1.00 92.56 103 SER A O 1
ATOM 792 N N . ILE A 1 104 ? -6.879 0.959 0.105 1.00 91.62 104 ILE A N 1
ATOM 793 C CA . ILE A 1 104 ? -6.256 2.122 0.735 1.00 91.62 104 ILE A CA 1
ATOM 794 C C . ILE A 1 104 ? -7.000 3.386 0.322 1.00 91.62 104 ILE A C 1
ATOM 796 O O . ILE A 1 104 ? -7.341 3.579 -0.846 1.00 91.62 104 ILE A O 1
ATOM 800 N N . SER A 1 105 ? -7.294 4.234 1.301 1.00 89.31 105 SER A N 1
ATOM 801 C CA . SER A 1 105 ? -7.968 5.509 1.081 1.00 89.31 105 SER A CA 1
ATOM 802 C C . SER A 1 105 ? -6.962 6.595 0.737 1.00 89.31 105 SER A C 1
ATOM 804 O O . SER A 1 105 ? -5.915 6.713 1.365 1.00 89.31 105 SER A O 1
ATOM 806 N N . GLN A 1 106 ? -7.298 7.404 -0.258 1.00 84.88 106 GLN A N 1
ATOM 807 C CA . GLN A 1 106 ? -6.514 8.561 -0.663 1.00 84.88 106 GLN A CA 1
ATOM 808 C C . GLN A 1 106 ? -6.959 9.812 0.100 1.00 84.88 106 GLN A C 1
ATOM 810 O O . GLN A 1 106 ? -8.078 9.885 0.613 1.00 84.88 106 GLN A O 1
ATOM 815 N N . SER A 1 107 ? -6.120 10.848 0.088 1.00 80.81 107 SER A N 1
ATOM 816 C CA . SER A 1 107 ? -6.442 12.162 0.664 1.00 80.81 107 SER A CA 1
ATOM 817 C C . SER A 1 107 ? -7.694 12.808 0.055 1.00 80.81 107 SER A C 1
ATOM 819 O O . SER A 1 107 ? -8.406 13.536 0.740 1.00 80.81 107 SER A O 1
ATOM 821 N N . ASN A 1 108 ? -8.014 12.501 -1.207 1.00 81.31 108 ASN A N 1
ATOM 822 C CA . ASN A 1 108 ? -9.232 12.960 -1.886 1.00 81.31 108 ASN A CA 1
ATOM 823 C C . ASN A 1 108 ? -10.486 12.108 -1.578 1.00 81.31 108 ASN A C 1
ATOM 825 O O . ASN A 1 108 ? -11.534 12.321 -2.183 1.00 81.31 108 ASN A O 1
ATOM 829 N N . GLY A 1 109 ? -10.385 11.120 -0.681 1.00 79.38 109 GLY A N 1
ATOM 830 C CA . GLY A 1 109 ? -11.486 10.248 -0.263 1.00 79.38 109 GLY A CA 1
ATOM 831 C C . GLY A 1 109 ? -11.756 9.037 -1.164 1.00 79.38 109 GLY A C 1
ATOM 832 O O . GLY A 1 109 ? -12.539 8.168 -0.766 1.00 79.38 109 GLY A O 1
ATOM 833 N N . SER A 1 110 ? -11.113 8.941 -2.334 1.00 84.50 110 SER A N 1
ATOM 834 C CA . SER A 1 110 ? -11.200 7.756 -3.200 1.00 84.50 110 SER A CA 1
ATOM 835 C C . SER A 1 110 ? -10.478 6.552 -2.587 1.00 84.50 110 SER A C 1
ATOM 837 O O . SER A 1 110 ? -9.596 6.703 -1.742 1.00 84.50 110 SER A O 1
ATOM 839 N N . ILE A 1 111 ? -10.863 5.345 -3.002 1.00 87.19 111 ILE A N 1
ATOM 840 C CA . ILE A 1 111 ? -10.281 4.087 -2.522 1.00 87.19 111 ILE A CA 1
ATOM 841 C C . ILE A 1 111 ? -9.578 3.406 -3.690 1.00 87.19 111 ILE A C 1
ATOM 843 O O . ILE A 1 111 ? -10.147 3.282 -4.774 1.00 87.19 111 ILE A O 1
ATOM 847 N N . VAL A 1 112 ? -8.350 2.953 -3.461 1.00 89.25 112 VAL A N 1
ATOM 848 C CA . VAL A 1 112 ? -7.538 2.220 -4.436 1.00 89.25 112 VAL A CA 1
ATOM 849 C C . VAL A 1 112 ? -7.131 0.867 -3.887 1.00 89.25 112 VAL A C 1
ATOM 851 O O . VAL A 1 112 ? -6.824 0.730 -2.706 1.00 89.25 112 VAL A O 1
ATOM 854 N N . SER A 1 113 ? -7.112 -0.137 -4.760 1.00 92.44 113 SER A N 1
ATOM 855 C CA . SER A 1 113 ? -6.522 -1.430 -4.438 1.00 92.44 113 SER A CA 1
ATOM 856 C C . SER A 1 113 ? -5.019 -1.361 -4.687 1.00 92.44 113 SER A C 1
ATOM 858 O O . SER A 1 113 ? -4.584 -1.176 -5.824 1.00 92.44 113 SER A O 1
ATOM 860 N N . VAL A 1 114 ? -4.226 -1.489 -3.627 1.00 93.38 114 VAL A N 1
ATOM 861 C CA . VAL A 1 114 ? -2.760 -1.500 -3.696 1.00 93.38 114 VAL A CA 1
ATOM 862 C C . VAL A 1 114 ? -2.234 -2.774 -3.070 1.00 93.38 114 VAL A C 1
ATOM 864 O O . VAL A 1 114 ? -2.834 -3.326 -2.153 1.00 93.38 114 VAL A O 1
ATOM 867 N N . TYR A 1 115 ? -1.101 -3.247 -3.567 1.00 94.81 115 TYR A N 1
ATOM 868 C CA . TYR A 1 115 ? -0.436 -4.382 -2.948 1.00 94.81 115 TYR A CA 1
ATOM 869 C C . TYR A 1 115 ? 0.434 -3.915 -1.793 1.00 94.81 115 TYR A C 1
ATOM 871 O O . TYR A 1 115 ? 1.222 -2.977 -1.947 1.00 94.81 115 TYR A O 1
ATOM 879 N N . CYS A 1 116 ? 0.285 -4.602 -0.673 1.00 95.38 116 CYS A N 1
ATOM 880 C CA . CYS A 1 116 ? 1.055 -4.412 0.533 1.00 95.38 116 CYS A CA 1
ATOM 881 C C . CYS A 1 116 ? 1.924 -5.643 0.770 1.00 95.38 116 CYS A C 1
ATOM 883 O O . CYS A 1 116 ? 1.391 -6.748 0.882 1.00 95.38 116 CYS A O 1
ATOM 885 N N . ASP A 1 117 ? 3.236 -5.438 0.867 1.00 95.75 117 ASP A N 1
ATOM 886 C CA . ASP A 1 117 ? 4.163 -6.440 1.388 1.00 95.75 117 ASP A CA 1
ATOM 887 C C . ASP A 1 117 ? 4.215 -6.306 2.917 1.00 95.75 117 ASP A C 1
ATOM 889 O O . ASP A 1 117 ? 4.782 -5.349 3.454 1.00 95.75 117 ASP A O 1
ATOM 893 N N . MET A 1 118 ? 3.528 -7.221 3.606 1.00 96.62 118 MET A N 1
ATOM 894 C CA . MET A 1 118 ? 3.344 -7.185 5.063 1.00 96.62 118 MET A CA 1
ATOM 895 C C . MET A 1 118 ? 4.436 -7.935 5.824 1.00 96.62 118 MET A C 1
ATOM 897 O O . MET A 1 118 ? 4.602 -7.716 7.017 1.00 96.62 118 MET A O 1
ATOM 901 N N . GLU A 1 119 ? 5.198 -8.780 5.139 1.00 95.25 119 GLU A N 1
ATOM 902 C CA . GLU A 1 119 ? 6.329 -9.515 5.690 1.00 95.25 119 GLU A CA 1
ATOM 903 C C . GLU A 1 119 ? 7.631 -8.722 5.504 1.00 95.25 119 GLU A C 1
ATOM 905 O O . GLU A 1 119 ? 8.516 -8.765 6.349 1.00 95.25 119 GLU A O 1
ATOM 910 N N . GLY A 1 120 ? 7.763 -7.978 4.402 1.00 94.00 120 GLY A N 1
ATOM 911 C CA . GLY A 1 120 ? 8.918 -7.125 4.120 1.00 94.00 120 GLY A CA 1
ATOM 912 C C . GLY A 1 120 ? 10.203 -7.886 3.792 1.00 94.00 120 GLY A C 1
ATOM 913 O O . GLY A 1 120 ? 11.278 -7.286 3.805 1.00 94.00 120 GLY A O 1
ATOM 914 N N . ASN A 1 121 ? 10.115 -9.185 3.483 1.00 93.00 121 ASN A N 1
ATOM 915 C CA . ASN A 1 121 ? 11.267 -10.061 3.220 1.00 93.00 121 ASN A CA 1
ATOM 916 C C . ASN A 1 121 ? 12.138 -9.592 2.043 1.00 93.00 121 ASN A C 1
ATOM 918 O O . ASN A 1 121 ? 13.328 -9.889 2.001 1.00 93.00 121 ASN A O 1
ATOM 922 N N . ASN A 1 122 ? 11.555 -8.863 1.088 1.00 87.81 122 ASN A N 1
ATOM 923 C CA . ASN A 1 122 ? 12.284 -8.305 -0.057 1.00 87.81 122 ASN A CA 1
ATOM 924 C C . ASN A 1 122 ? 12.909 -6.930 0.238 1.00 87.81 122 ASN A C 1
ATOM 926 O O . ASN A 1 122 ? 13.519 -6.334 -0.649 1.00 87.81 122 ASN A O 1
ATOM 930 N N . CYS A 1 123 ? 12.722 -6.418 1.457 1.00 92.25 123 CYS A N 1
ATOM 931 C CA . CYS A 1 123 ? 13.094 -5.077 1.882 1.00 92.25 123 CYS A CA 1
ATOM 932 C C . CYS A 1 123 ? 13.872 -5.112 3.204 1.00 92.25 123 CYS A C 1
ATOM 934 O O . CYS A 1 123 ? 14.992 -5.611 3.241 1.00 92.25 123 CYS A O 1
ATOM 936 N N . ASP A 1 124 ? 13.316 -4.554 4.281 1.00 91.62 124 ASP A N 1
ATOM 937 C CA . ASP A 1 124 ? 13.970 -4.423 5.587 1.00 91.62 124 ASP A CA 1
ATOM 938 C C . ASP A 1 124 ? 13.457 -5.418 6.643 1.00 91.62 124 ASP A C 1
ATOM 940 O O . ASP A 1 124 ? 13.860 -5.335 7.801 1.00 91.62 124 ASP A O 1
ATOM 944 N N . GLY A 1 125 ? 12.572 -6.344 6.260 1.00 92.56 125 GLY A N 1
ATOM 945 C CA . GLY A 1 125 ? 11.978 -7.343 7.153 1.00 92.56 125 GLY A CA 1
ATOM 946 C C . GLY A 1 125 ? 10.907 -6.812 8.111 1.00 92.56 125 GLY A C 1
ATOM 947 O O . GLY A 1 125 ? 10.410 -7.581 8.929 1.00 92.56 125 GLY A O 1
ATOM 948 N N . ASN A 1 126 ? 10.540 -5.526 8.037 1.00 92.19 126 ASN A N 1
ATOM 949 C CA . ASN A 1 126 ? 9.546 -4.931 8.942 1.00 92.19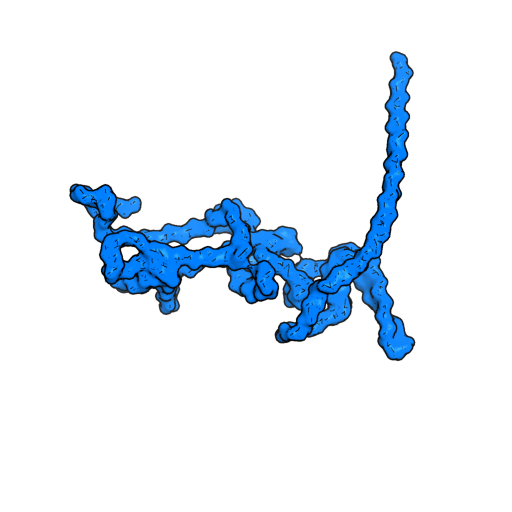 126 ASN A CA 1
ATOM 950 C C . ASN A 1 126 ? 8.109 -4.970 8.394 1.00 92.19 126 ASN A C 1
ATOM 952 O O . ASN A 1 126 ? 7.166 -4.731 9.146 1.00 92.19 126 ASN A O 1
ATOM 956 N N . GLY A 1 127 ? 7.933 -5.246 7.098 1.00 94.44 127 GLY A N 1
ATOM 957 C CA . GLY A 1 127 ? 6.623 -5.227 6.448 1.00 94.44 127 GLY A CA 1
ATOM 958 C C . GLY A 1 127 ? 6.037 -3.824 6.261 1.00 94.44 127 GLY A C 1
ATOM 959 O O . GLY A 1 127 ? 6.729 -2.814 6.369 1.00 94.44 127 GLY A O 1
ATOM 960 N N . GLY A 1 128 ? 4.745 -3.758 5.931 1.00 94.38 128 GLY A N 1
ATOM 961 C CA . GLY A 1 128 ? 4.016 -2.498 5.746 1.00 94.38 128 GLY A CA 1
ATOM 962 C C . GLY A 1 128 ? 4.387 -1.742 4.465 1.00 94.38 128 GLY A C 1
ATOM 963 O O . GLY A 1 128 ? 4.037 -0.570 4.307 1.00 94.38 128 GLY A O 1
ATOM 964 N N . TRP A 1 129 ? 5.076 -2.396 3.529 1.00 95.00 129 TRP A N 1
ATOM 965 C CA . TRP A 1 129 ? 5.551 -1.783 2.294 1.00 95.00 129 TRP A CA 1
ATOM 966 C C . TRP A 1 129 ? 4.416 -1.658 1.280 1.00 95.00 129 TRP A C 1
ATOM 968 O O . TRP A 1 129 ? 3.834 -2.649 0.846 1.00 95.00 129 TRP A O 1
ATOM 978 N N . MET A 1 130 ? 4.110 -0.428 0.866 1.00 93.62 130 MET A N 1
ATOM 979 C CA . MET A 1 130 ? 3.109 -0.153 -0.165 1.00 93.62 130 MET A CA 1
ATOM 980 C C . MET A 1 130 ? 3.749 -0.128 -1.551 1.00 93.62 130 MET A C 1
ATOM 982 O O . MET A 1 130 ? 4.655 0.665 -1.814 1.00 93.62 130 MET A O 1
ATOM 986 N N . ARG A 1 131 ? 3.249 -0.953 -2.472 1.00 93.12 131 ARG A N 1
ATOM 987 C CA . ARG A 1 131 ? 3.744 -0.973 -3.851 1.00 93.12 131 ARG A CA 1
ATOM 988 C C . ARG A 1 131 ? 3.252 0.249 -4.627 1.00 93.12 131 ARG A C 1
ATOM 990 O O . ARG A 1 131 ? 2.067 0.356 -4.927 1.00 93.12 131 ARG A O 1
ATOM 997 N N . ILE A 1 132 ? 4.188 1.118 -5.008 1.00 90.25 132 ILE A N 1
ATOM 998 C CA . ILE A 1 132 ? 3.929 2.329 -5.811 1.00 90.25 132 ILE A CA 1
ATOM 999 C C . ILE A 1 132 ? 4.177 2.133 -7.314 1.00 90.25 132 ILE A C 1
ATOM 1001 O O . ILE A 1 132 ? 3.677 2.900 -8.130 1.00 90.25 132 ILE A O 1
ATOM 1005 N N . GLY A 1 133 ? 4.924 1.095 -7.696 1.00 89.12 133 GLY A N 1
ATOM 1006 C CA . GLY A 1 133 ? 5.240 0.786 -9.087 1.00 89.12 133 GLY A CA 1
ATOM 1007 C C . GLY A 1 133 ? 5.519 -0.696 -9.290 1.00 89.12 133 GLY A C 1
ATOM 1008 O O . GLY A 1 133 ? 6.033 -1.371 -8.398 1.00 89.12 133 GLY A O 1
ATOM 1009 N N . TYR A 1 134 ? 5.148 -1.207 -10.461 1.00 88.25 134 TYR A N 1
ATOM 1010 C CA . TYR A 1 134 ? 5.408 -2.580 -10.872 1.00 88.25 134 TYR A CA 1
ATOM 1011 C C . TYR A 1 134 ? 5.672 -2.609 -12.375 1.00 88.25 134 TYR A C 1
ATOM 1013 O O . TYR A 1 134 ? 4.807 -2.228 -13.160 1.00 88.25 134 TYR A O 1
ATOM 1021 N N . ILE A 1 135 ? 6.873 -3.035 -12.765 1.00 89.31 135 ILE A N 1
ATOM 1022 C CA . ILE A 1 135 ? 7.235 -3.284 -14.161 1.00 89.31 135 ILE A CA 1
ATOM 1023 C C . ILE A 1 135 ? 7.794 -4.698 -14.219 1.00 89.31 135 ILE A C 1
ATOM 1025 O O . ILE A 1 135 ? 8.848 -4.971 -13.646 1.00 89.31 135 ILE A O 1
ATOM 1029 N N . ASN A 1 136 ? 7.110 -5.584 -14.933 1.00 89.56 136 ASN A N 1
ATOM 1030 C CA . ASN A 1 136 ? 7.603 -6.925 -15.194 1.00 89.56 136 ASN A CA 1
ATOM 1031 C C . ASN A 1 136 ? 7.406 -7.281 -16.666 1.00 89.56 136 ASN A C 1
ATOM 1033 O O . ASN A 1 136 ? 6.383 -7.827 -17.064 1.00 89.56 136 ASN A O 1
ATOM 1037 N N . MET A 1 137 ? 8.422 -6.994 -17.480 1.00 87.56 137 MET A N 1
ATOM 1038 C CA . MET A 1 137 ? 8.374 -7.252 -18.924 1.00 87.56 137 MET A CA 1
ATOM 1039 C C . MET A 1 137 ? 8.484 -8.739 -19.296 1.00 87.56 137 MET A C 1
ATOM 1041 O O . MET A 1 137 ? 8.431 -9.078 -20.475 1.00 87.56 137 MET A O 1
ATOM 1045 N N . THR A 1 138 ? 8.642 -9.632 -18.312 1.00 86.75 138 THR A N 1
ATOM 1046 C CA . THR A 1 138 ? 8.599 -11.085 -18.545 1.00 86.75 138 THR A CA 1
ATOM 1047 C C . THR A 1 138 ? 7.174 -11.635 -18.589 1.00 86.75 138 THR A C 1
ATOM 1049 O O . THR A 1 138 ? 6.972 -12.753 -19.059 1.00 86.75 138 THR A O 1
ATOM 1052 N N . GLU A 1 139 ? 6.184 -10.861 -18.131 1.00 90.06 139 GLU A N 1
ATOM 1053 C CA . GLU A 1 139 ? 4.785 -11.277 -18.159 1.00 90.06 139 GLU A CA 1
ATOM 1054 C C . GLU A 1 139 ? 4.213 -11.227 -19.584 1.00 90.06 139 GLU A C 1
ATOM 1056 O O . GLU A 1 139 ? 4.473 -10.274 -20.330 1.00 90.06 139 GLU A O 1
ATOM 1061 N N . PRO A 1 140 ? 3.400 -12.222 -19.986 1.00 87.56 140 PRO A N 1
ATOM 1062 C CA . PRO A 1 140 ? 2.726 -12.194 -21.276 1.00 87.56 140 PRO A CA 1
ATOM 1063 C C . PRO A 1 140 ? 1.857 -10.939 -21.425 1.00 87.56 140 PRO A C 1
ATOM 1065 O O . PRO A 1 140 ? 0.959 -10.695 -20.624 1.00 87.56 140 PRO A O 1
ATOM 1068 N N . GLY A 1 141 ? 2.109 -10.153 -22.473 1.00 85.81 141 GLY A N 1
ATOM 1069 C CA . GLY A 1 141 ? 1.346 -8.933 -22.757 1.00 85.81 141 GLY A CA 1
ATOM 1070 C C . GLY A 1 141 ? 1.745 -7.706 -21.930 1.00 85.81 141 GLY A C 1
ATOM 1071 O O . GLY A 1 141 ? 1.039 -6.701 -21.992 1.00 85.81 141 GLY A O 1
ATOM 1072 N N . ALA A 1 142 ? 2.856 -7.752 -21.187 1.00 89.56 142 ALA A N 1
ATOM 1073 C CA . ALA A 1 142 ? 3.371 -6.590 -20.471 1.00 89.56 142 ALA A CA 1
ATOM 1074 C C . ALA A 1 142 ? 3.643 -5.405 -21.416 1.00 89.56 142 ALA A C 1
ATOM 1076 O O . ALA A 1 142 ? 4.221 -5.557 -22.496 1.00 89.56 142 ALA A O 1
ATOM 1077 N N . THR A 1 143 ? 3.250 -4.207 -20.985 1.00 90.56 143 THR A N 1
ATOM 1078 C CA . THR A 1 143 ? 3.477 -2.948 -21.706 1.00 90.56 143 THR A CA 1
ATOM 1079 C C . THR A 1 143 ? 4.302 -1.994 -20.865 1.00 90.56 143 THR A C 1
ATOM 1081 O O . THR A 1 143 ? 4.133 -1.931 -19.645 1.00 90.56 143 THR A O 1
ATOM 1084 N N . CYS A 1 144 ? 5.130 -1.187 -21.518 1.00 91.75 144 CYS A N 1
ATOM 1085 C CA . CYS A 1 144 ? 5.898 -0.171 -20.823 1.00 91.75 144 CYS A CA 1
ATOM 1086 C C . CYS A 1 144 ? 5.029 0.919 -20.193 1.00 91.75 144 CYS A C 1
ATOM 1088 O O . CYS A 1 144 ? 3.991 1.296 -20.749 1.00 91.75 144 CYS A O 1
ATOM 1090 N N . PRO A 1 145 ? 5.446 1.438 -19.026 1.00 92.25 145 PRO A N 1
ATOM 1091 C CA . PRO A 1 145 ? 4.759 2.548 -18.393 1.00 92.25 145 PRO A CA 1
ATOM 1092 C C . PRO A 1 145 ? 4.938 3.829 -19.216 1.00 92.25 145 PRO A C 1
ATOM 1094 O O . PRO A 1 145 ? 5.825 3.936 -20.066 1.00 92.25 145 PRO A O 1
ATOM 1097 N N . GLN A 1 146 ? 4.089 4.818 -18.946 1.00 91.19 146 GLN A N 1
ATOM 1098 C CA . GLN A 1 146 ? 4.107 6.095 -19.657 1.00 91.19 146 GLN A CA 1
ATOM 1099 C C . GLN A 1 146 ? 5.489 6.762 -19.597 1.00 91.19 146 GLN A C 1
ATOM 1101 O O . GLN A 1 146 ? 6.121 6.823 -18.546 1.00 91.19 146 GLN A O 1
ATOM 1106 N N . GLY A 1 147 ? 5.942 7.275 -20.743 1.00 89.44 147 GLY A N 1
ATOM 1107 C CA . GLY A 1 147 ? 7.279 7.853 -20.907 1.00 89.44 147 GLY A CA 1
ATOM 1108 C C . GLY A 1 147 ? 8.346 6.854 -21.364 1.00 89.44 147 GLY A C 1
ATOM 1109 O O . GLY A 1 147 ? 9.391 7.284 -21.847 1.00 89.44 147 GLY A O 1
ATOM 1110 N N . LEU A 1 148 ? 8.072 5.547 -21.292 1.00 91.06 148 LEU A N 1
ATOM 1111 C CA . LEU A 1 148 ? 8.910 4.487 -21.855 1.00 91.06 148 LEU A CA 1
ATOM 1112 C C . LEU A 1 148 ? 8.197 3.785 -23.016 1.00 91.06 148 LEU A C 1
ATOM 1114 O O . LEU A 1 148 ? 6.972 3.817 -23.136 1.00 91.06 148 LEU A O 1
ATOM 1118 N N . TYR A 1 149 ? 8.977 3.142 -23.877 1.00 89.56 149 TYR A N 1
ATOM 1119 C CA . TYR A 1 149 ? 8.515 2.542 -25.122 1.00 89.56 149 TYR A CA 1
ATOM 1120 C C . TYR A 1 149 ? 8.918 1.075 -25.181 1.00 89.56 149 TYR A C 1
ATOM 1122 O O . TYR A 1 149 ? 10.010 0.697 -24.755 1.00 89.56 149 TYR A O 1
ATOM 1130 N N . ASN A 1 150 ? 8.019 0.251 -25.722 1.00 89.69 150 ASN A N 1
ATOM 1131 C CA . ASN A 1 150 ? 8.303 -1.157 -25.953 1.00 89.69 150 ASN A CA 1
ATOM 1132 C C . ASN A 1 150 ? 9.420 -1.280 -26.993 1.00 89.69 150 ASN A C 1
ATOM 1134 O O . ASN A 1 150 ? 9.298 -0.764 -28.105 1.00 89.69 150 ASN A O 1
ATOM 1138 N N . TYR A 1 151 ? 10.464 -2.019 -26.643 1.00 85.25 151 TYR A N 1
ATOM 1139 C CA . TYR A 1 151 ? 11.543 -2.384 -27.547 1.00 85.25 151 TYR A CA 1
ATOM 1140 C C . TYR A 1 151 ? 11.740 -3.897 -27.513 1.00 85.25 151 TYR A C 1
ATOM 1142 O O . TYR A 1 151 ? 11.775 -4.500 -26.440 1.00 85.25 151 TYR A O 1
ATOM 1150 N N . THR A 1 152 ? 11.849 -4.529 -28.679 1.00 84.19 152 THR A N 1
ATOM 1151 C CA . THR A 1 152 ? 12.047 -5.978 -28.777 1.00 84.19 152 THR A CA 1
ATOM 1152 C C . THR A 1 152 ? 13.465 -6.271 -29.242 1.00 84.19 152 THR A C 1
ATOM 1154 O O . THR A 1 152 ? 13.854 -5.886 -30.342 1.00 84.19 152 THR A O 1
ATOM 1157 N N . TYR A 1 153 ? 14.219 -6.998 -28.419 1.00 78.69 153 TYR A N 1
ATOM 1158 C CA . TYR A 1 153 ? 15.581 -7.428 -28.716 1.00 78.69 153 TYR A CA 1
ATOM 1159 C C . TYR A 1 153 ? 15.763 -8.904 -28.371 1.00 78.69 153 TYR A C 1
ATOM 1161 O O . TYR A 1 153 ? 15.483 -9.322 -27.248 1.00 78.69 153 TYR A O 1
ATOM 1169 N N . GLY A 1 154 ? 16.229 -9.712 -29.329 1.00 80.00 154 GLY A N 1
ATOM 1170 C CA . GLY A 1 154 ? 16.529 -11.131 -29.098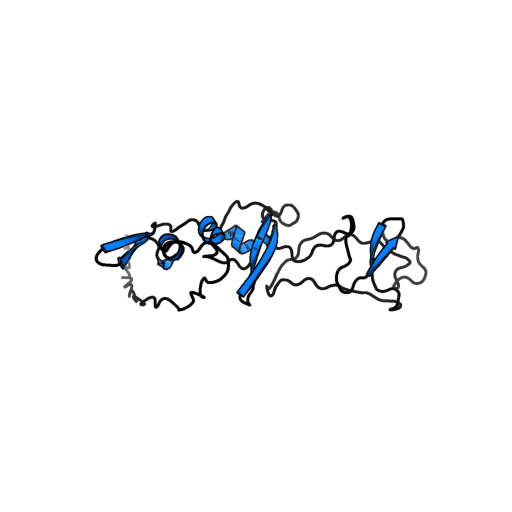 1.00 80.00 154 GLY A CA 1
ATOM 1171 C C . GLY A 1 154 ? 15.366 -11.914 -28.475 1.00 80.00 154 GLY A C 1
ATOM 1172 O O . GLY A 1 154 ? 15.563 -12.620 -27.488 1.00 80.00 154 GLY A O 1
ATOM 1173 N N . ASN A 1 155 ? 14.152 -11.745 -29.013 1.00 82.25 155 ASN A N 1
ATOM 1174 C CA . ASN A 1 155 ? 12.893 -12.326 -28.513 1.00 82.25 155 ASN A CA 1
ATOM 1175 C C . ASN A 1 155 ? 12.473 -11.895 -27.094 1.00 82.25 155 ASN A C 1
ATOM 1177 O O . ASN A 1 155 ? 11.560 -12.487 -26.523 1.00 82.25 155 ASN A O 1
ATOM 1181 N N . LYS A 1 156 ? 13.103 -10.865 -26.518 1.00 83.25 156 LYS A N 1
ATOM 1182 C CA . LYS A 1 156 ? 12.702 -10.262 -25.242 1.00 83.25 156 LYS A CA 1
ATOM 1183 C C . LYS A 1 156 ? 12.095 -8.891 -25.495 1.00 83.25 156 LYS A C 1
ATOM 1185 O O . LYS A 1 156 ? 12.662 -8.094 -26.239 1.00 83.25 156 LYS A O 1
ATOM 1190 N N . THR A 1 157 ? 10.969 -8.612 -24.851 1.00 87.31 157 THR A N 1
ATOM 1191 C CA . THR A 1 157 ? 10.393 -7.266 -24.807 1.00 87.31 157 THR A CA 1
ATOM 1192 C C . THR A 1 157 ? 10.954 -6.538 -23.592 1.00 87.31 157 THR A C 1
ATOM 1194 O O . THR A 1 157 ? 11.037 -7.098 -22.502 1.00 87.31 157 THR A O 1
ATOM 1197 N N . LEU A 1 158 ? 11.373 -5.298 -23.794 1.00 87.62 158 LEU A N 1
ATOM 1198 C CA . LEU A 1 158 ? 12.000 -4.427 -22.810 1.00 87.62 158 LEU A CA 1
ATOM 1199 C C . LEU A 1 158 ? 11.324 -3.056 -22.851 1.00 87.62 158 LEU A C 1
ATOM 1201 O O . LEU A 1 158 ? 10.615 -2.733 -23.809 1.00 87.62 158 LEU A O 1
ATOM 1205 N N . CYS A 1 159 ? 11.586 -2.254 -21.823 1.00 89.62 159 CYS A N 1
ATOM 1206 C CA . CYS A 1 159 ? 11.251 -0.838 -21.826 1.00 89.62 159 CYS A CA 1
ATOM 1207 C C . CYS A 1 159 ? 12.489 0.001 -22.053 1.00 89.62 159 CYS A C 1
ATOM 1209 O O . CYS A 1 159 ? 13.456 -0.125 -21.305 1.00 89.62 159 CYS A O 1
ATOM 1211 N N . ASP A 1 160 ? 12.419 0.861 -23.062 1.00 84.69 160 ASP A N 1
ATOM 1212 C CA . ASP A 1 160 ? 13.493 1.766 -23.446 1.00 84.69 160 ASP A CA 1
ATOM 1213 C C . ASP A 1 160 ? 12.951 3.188 -23.672 1.00 84.69 160 ASP A C 1
ATOM 1215 O O . ASP A 1 160 ? 11.744 3.451 -23.617 1.00 84.69 160 ASP A O 1
ATOM 1219 N N . LYS A 1 161 ? 13.852 4.136 -23.904 1.00 85.81 161 LYS A N 1
ATOM 1220 C CA . LYS A 1 161 ? 13.524 5.482 -24.363 1.00 85.81 161 LYS A CA 1
ATOM 1221 C C . LYS A 1 161 ? 12.931 5.464 -25.773 1.00 85.81 161 LYS A C 1
ATOM 1223 O O . LYS A 1 161 ? 13.063 4.507 -26.533 1.00 85.81 161 LYS A O 1
ATOM 1228 N N . SER A 1 162 ? 12.347 6.589 -26.181 1.00 83.00 162 SER A N 1
ATOM 1229 C CA . SER A 1 162 ? 11.960 6.765 -27.584 1.00 83.00 162 SER A CA 1
ATOM 1230 C C . SER A 1 162 ? 13.199 6.797 -28.487 1.00 83.00 162 SER A C 1
ATOM 1232 O O . SER A 1 162 ? 14.106 7.615 -28.291 1.00 83.00 162 SER A O 1
ATOM 1234 N N . HIS A 1 163 ? 13.222 5.958 -29.524 1.00 77.31 163 HIS A N 1
ATOM 1235 C CA . HIS A 1 163 ? 14.276 5.985 -30.547 1.00 77.31 163 HIS A CA 1
ATOM 1236 C C . HIS A 1 163 ? 14.258 7.274 -31.382 1.00 77.31 163 HIS A C 1
ATOM 1238 O O . HIS A 1 163 ? 15.286 7.664 -31.928 1.00 77.31 163 HIS A O 1
ATOM 1244 N N . ASN A 1 164 ? 13.121 7.972 -31.429 1.00 79.25 164 ASN A N 1
ATOM 1245 C CA . ASN A 1 164 ? 12.950 9.182 -32.234 1.00 79.25 164 ASN A CA 1
ATOM 1246 C C . ASN A 1 164 ? 13.543 10.444 -31.581 1.00 79.25 164 ASN A C 1
ATOM 1248 O O . ASN A 1 164 ? 13.619 11.479 -32.233 1.00 79.25 164 ASN A O 1
ATOM 1252 N N . LEU A 1 165 ? 13.941 10.385 -30.303 1.00 70.94 165 LEU A N 1
ATOM 1253 C CA . LEU A 1 165 ? 14.364 11.560 -29.526 1.00 70.94 165 LEU A CA 1
ATOM 1254 C C . LEU A 1 165 ? 15.887 11.803 -29.518 1.00 70.94 165 LEU A C 1
ATOM 1256 O O . LEU A 1 165 ? 16.360 12.642 -28.759 1.00 70.94 165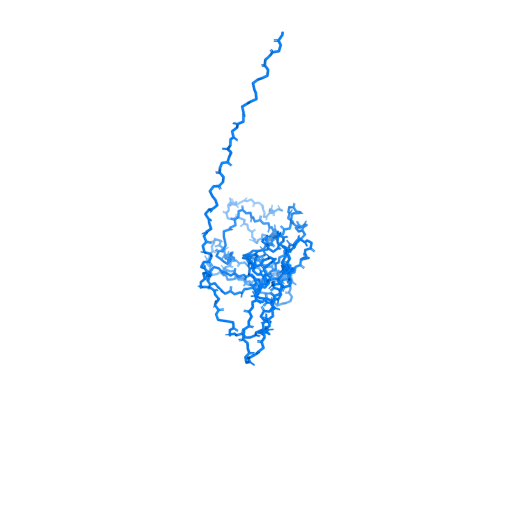 LEU A O 1
ATOM 1260 N N . GLY A 1 166 ? 16.666 11.113 -30.360 1.00 74.00 166 GLY A N 1
ATOM 1261 C CA . GLY A 1 166 ? 18.131 11.240 -30.364 1.00 74.00 166 GLY A CA 1
ATOM 1262 C C . GLY A 1 166 ? 18.781 10.687 -29.085 1.00 74.00 166 GLY A C 1
ATOM 1263 O O . GLY A 1 166 ? 18.229 9.784 -28.447 1.00 74.00 166 GLY A O 1
ATOM 1264 N N . GLY A 1 167 ? 19.972 11.184 -28.733 1.00 71.50 167 GLY A N 1
ATOM 1265 C CA . GLY A 1 167 ? 20.668 10.831 -27.486 1.00 71.50 167 GLY A CA 1
ATOM 1266 C C . GLY A 1 167 ? 19.965 11.401 -26.246 1.00 71.50 167 GLY A C 1
ATOM 1267 O O . GLY A 1 167 ? 19.361 12.469 -26.316 1.00 71.50 167 GLY A O 1
ATOM 1268 N N . GLY A 1 168 ? 20.023 10.690 -25.114 1.00 76.56 168 GLY A N 1
ATOM 1269 C CA . GLY A 1 168 ? 19.422 11.132 -23.849 1.00 76.56 168 GLY A CA 1
ATOM 1270 C C . GLY A 1 168 ? 18.700 10.035 -23.064 1.00 76.56 168 GLY A C 1
ATOM 1271 O O . GLY A 1 168 ? 18.756 8.857 -23.412 1.00 76.56 168 GLY A O 1
ATOM 1272 N N . CYS A 1 169 ? 18.009 10.440 -21.994 1.00 78.69 169 CYS A N 1
ATOM 1273 C CA . CYS A 1 169 ? 17.268 9.553 -21.093 1.00 78.69 169 CYS A CA 1
ATOM 1274 C C . CYS A 1 169 ? 15.753 9.779 -21.198 1.00 78.69 169 CYS A C 1
ATOM 1276 O O . CYS A 1 169 ? 15.286 10.871 -21.515 1.00 78.69 169 CYS A O 1
ATOM 1278 N N . SER A 1 170 ? 14.973 8.748 -20.883 1.00 85.38 170 SER A N 1
ATOM 1279 C CA . SER A 1 170 ? 13.532 8.856 -20.638 1.00 85.38 170 SER A CA 1
ATOM 1280 C C . SER A 1 170 ? 13.217 8.324 -19.247 1.00 85.38 170 SER A C 1
ATOM 1282 O O . SER A 1 170 ? 13.955 7.502 -18.709 1.00 85.38 170 SER A O 1
ATOM 1284 N N . ALA A 1 171 ? 12.139 8.823 -18.653 1.00 86.12 171 ALA A N 1
ATOM 1285 C CA . ALA A 1 171 ? 11.734 8.464 -17.305 1.00 86.12 171 ALA A CA 1
ATOM 1286 C C . ALA A 1 171 ? 10.230 8.200 -17.256 1.00 86.12 171 ALA A C 1
ATOM 1288 O O . ALA A 1 171 ? 9.464 8.707 -18.075 1.00 86.12 171 ALA A O 1
ATOM 1289 N N . THR A 1 172 ? 9.828 7.424 -16.256 1.00 89.62 172 THR A N 1
ATOM 1290 C CA . THR A 1 172 ? 8.432 7.200 -15.883 1.00 89.62 172 THR A CA 1
ATOM 1291 C C . THR A 1 172 ? 8.216 7.688 -14.457 1.00 89.62 172 THR A C 1
ATOM 1293 O O . THR A 1 172 ? 9.143 7.690 -13.645 1.00 89.62 172 THR A O 1
ATOM 1296 N N . PHE A 1 173 ? 6.980 8.061 -14.139 1.00 89.25 173 PHE A N 1
ATOM 1297 C CA . PHE A 1 173 ? 6.586 8.472 -12.798 1.00 89.25 173 PHE A CA 1
ATOM 1298 C C . PHE A 1 173 ? 5.643 7.444 -12.182 1.00 89.25 173 PHE A C 1
ATOM 1300 O O . PHE A 1 173 ? 4.655 7.040 -12.793 1.00 89.25 173 PHE A O 1
ATOM 1307 N N . PHE A 1 174 ? 5.941 7.055 -10.946 1.00 87.38 174 PHE A N 1
ATOM 1308 C CA . PHE A 1 174 ? 5.079 6.218 -10.124 1.00 87.38 174 PHE A CA 1
ATOM 1309 C C . PHE A 1 174 ? 4.466 7.073 -9.024 1.00 87.38 174 PHE A C 1
ATOM 1311 O O . PHE A 1 174 ? 5.178 7.664 -8.214 1.00 87.38 174 PHE A O 1
ATOM 1318 N N . SER A 1 175 ? 3.139 7.180 -9.025 1.00 85.69 175 SER A N 1
ATOM 1319 C CA . SER A 1 175 ? 2.427 7.976 -8.031 1.00 85.69 175 SER A CA 1
ATOM 1320 C C . SER A 1 175 ? 2.411 7.251 -6.689 1.00 85.69 175 SER A C 1
ATOM 1322 O O . SER A 1 175 ? 1.926 6.127 -6.594 1.00 85.69 175 SER A O 1
ATOM 1324 N N . ALA A 1 176 ? 2.849 7.936 -5.633 1.00 84.00 176 ALA A N 1
ATOM 1325 C CA . ALA A 1 176 ? 2.625 7.514 -4.250 1.00 84.00 176 ALA A CA 1
ATOM 1326 C C . ALA A 1 176 ? 1.198 7.832 -3.763 1.00 84.00 176 ALA A C 1
ATOM 1328 O O . ALA A 1 176 ? 0.926 7.808 -2.568 1.00 84.00 176 ALA A O 1
ATOM 1329 N N . ILE A 1 177 ? 0.276 8.140 -4.684 1.00 81.31 177 ILE A N 1
ATOM 1330 C CA . ILE A 1 177 ? -1.154 8.289 -4.396 1.00 81.31 177 ILE A CA 1
ATOM 1331 C C . ILE A 1 177 ? -1.412 9.434 -3.392 1.00 81.31 177 ILE A C 1
ATOM 1333 O O . ILE A 1 177 ? -2.268 9.375 -2.514 1.00 81.31 177 ILE A O 1
ATOM 1337 N N . GLY A 1 178 ? -0.617 10.502 -3.512 1.00 78.00 178 GLY A N 1
ATOM 1338 C CA . GLY A 1 178 ? -0.682 11.667 -2.626 1.00 78.00 178 GLY A CA 1
ATOM 1339 C C . GLY A 1 178 ? -0.107 11.442 -1.223 1.00 78.00 178 GLY A C 1
ATOM 1340 O O . GLY A 1 178 ? -0.288 12.302 -0.364 1.00 78.00 178 GLY A O 1
ATOM 1341 N N . LEU A 1 179 ? 0.573 10.319 -0.983 1.00 80.69 179 LEU A N 1
ATOM 1342 C CA . LEU A 1 179 ? 1.248 10.023 0.277 1.00 80.69 179 LEU A CA 1
ATOM 1343 C C . LEU A 1 179 ? 2.718 10.440 0.209 1.00 80.69 179 LEU A C 1
ATOM 1345 O O . LEU A 1 179 ? 3.404 10.220 -0.792 1.00 80.69 179 LEU A O 1
ATOM 1349 N N . ASN A 1 180 ? 3.214 11.002 1.309 1.00 83.06 180 ASN A N 1
ATOM 1350 C CA . ASN A 1 180 ? 4.640 11.239 1.488 1.00 83.06 180 ASN A CA 1
ATOM 1351 C C . ASN A 1 180 ? 5.322 9.928 1.882 1.00 83.06 180 ASN A C 1
ATOM 1353 O O . ASN A 1 180 ? 4.836 9.212 2.756 1.00 83.06 180 ASN A O 1
ATOM 1357 N N . TYR A 1 181 ? 6.470 9.639 1.276 1.00 81.06 181 TYR A N 1
ATOM 1358 C CA . TYR A 1 181 ? 7.285 8.477 1.613 1.00 81.06 181 TYR A CA 1
ATOM 1359 C C . TYR A 1 181 ? 8.704 8.911 1.983 1.00 81.06 181 TYR A C 1
ATOM 1361 O O . TYR A 1 181 ? 9.225 9.900 1.472 1.00 81.06 181 TYR A O 1
ATOM 1369 N N . THR A 1 182 ? 9.328 8.167 2.893 1.00 84.56 182 THR A N 1
ATOM 1370 C CA . THR A 1 182 ? 10.691 8.435 3.391 1.00 84.56 182 THR A CA 1
ATOM 1371 C C . THR A 1 182 ? 11.700 7.386 2.942 1.00 84.56 182 THR A C 1
ATOM 1373 O O . THR A 1 182 ? 12.904 7.615 3.014 1.00 84.56 182 THR A O 1
ATOM 1376 N N . LYS A 1 183 ? 11.217 6.230 2.480 1.00 89.88 183 LYS A N 1
ATOM 1377 C CA . LYS A 1 183 ? 12.030 5.103 2.035 1.00 89.88 183 LYS A CA 1
ATOM 1378 C C . LYS A 1 183 ? 11.435 4.512 0.765 1.00 89.88 183 LYS A C 1
ATOM 1380 O O . LYS A 1 183 ? 10.219 4.497 0.593 1.00 89.88 183 LYS A O 1
ATOM 1385 N N . VAL A 1 184 ? 12.307 4.002 -0.095 1.00 90.31 184 VAL A N 1
ATOM 1386 C CA . VAL A 1 184 ? 11.942 3.219 -1.277 1.00 90.31 184 VAL A CA 1
ATOM 1387 C C . VAL A 1 184 ? 12.733 1.923 -1.221 1.00 90.31 184 VAL A C 1
ATOM 1389 O O . VAL A 1 184 ? 13.924 1.934 -0.920 1.00 90.31 184 VAL A O 1
ATOM 1392 N N . CYS A 1 185 ? 12.058 0.820 -1.508 1.00 91.44 185 CYS A N 1
ATOM 1393 C CA . CYS A 1 185 ? 12.651 -0.498 -1.631 1.00 91.44 185 CYS A CA 1
ATOM 1394 C C . CYS A 1 185 ? 12.189 -1.120 -2.951 1.00 91.44 185 CYS A C 1
ATOM 1396 O O . CYS A 1 185 ? 11.030 -0.972 -3.341 1.00 91.44 185 CYS A O 1
ATOM 1398 N N . GLY A 1 186 ? 13.095 -1.804 -3.642 1.00 88.56 186 GLY A N 1
ATOM 1399 C CA . GLY A 1 186 ? 12.775 -2.537 -4.855 1.00 88.56 186 GLY A CA 1
ATOM 1400 C C . GLY A 1 186 ? 14.019 -3.021 -5.582 1.00 88.56 186 GLY A C 1
ATOM 1401 O O . GLY A 1 186 ? 15.149 -2.729 -5.193 1.00 88.56 186 GLY A O 1
ATOM 1402 N N . GLN A 1 187 ? 13.791 -3.747 -6.670 1.00 85.81 187 GLN A N 1
ATOM 1403 C CA . GLN A 1 187 ? 14.832 -4.207 -7.576 1.00 85.81 187 GLN A CA 1
ATOM 1404 C C . GLN A 1 187 ? 14.555 -3.657 -8.974 1.00 85.81 187 GLN A C 1
ATOM 1406 O O . GLN A 1 187 ? 13.432 -3.734 -9.468 1.00 85.81 187 GLN A O 1
ATOM 1411 N N . ALA A 1 188 ? 15.596 -3.138 -9.620 1.00 84.19 188 ALA A N 1
ATOM 1412 C CA . ALA A 1 188 ? 15.577 -2.779 -11.029 1.00 84.19 188 ALA A CA 1
ATOM 1413 C C . ALA A 1 188 ? 16.602 -3.636 -11.775 1.00 84.19 188 ALA A C 1
ATOM 1415 O O . ALA A 1 188 ? 17.715 -3.846 -11.293 1.00 84.19 188 ALA A O 1
ATOM 1416 N N . ARG A 1 189 ? 16.227 -4.130 -12.956 1.00 83.75 189 ARG A N 1
ATOM 1417 C CA . ARG A 1 189 ? 17.135 -4.806 -13.887 1.00 83.75 189 ARG A CA 1
ATOM 1418 C C . ARG A 1 189 ? 17.102 -4.052 -15.210 1.00 83.75 189 ARG A C 1
ATOM 1420 O O . ARG A 1 189 ? 16.042 -3.943 -15.818 1.00 83.75 189 ARG A O 1
ATOM 1427 N N . GLY A 1 190 ? 18.256 -3.546 -15.631 1.00 80.19 190 GLY A N 1
ATOM 1428 C CA . GLY A 1 190 ? 18.457 -2.906 -16.930 1.00 80.19 190 GLY A CA 1
ATOM 1429 C C . GLY A 1 190 ? 19.402 -3.719 -17.810 1.00 80.19 190 GLY A C 1
ATOM 1430 O O . GLY A 1 190 ? 20.094 -4.611 -17.323 1.00 80.19 190 GLY A O 1
ATOM 1431 N N . TYR A 1 191 ? 19.420 -3.401 -19.101 1.00 76.06 191 TYR A N 1
ATOM 1432 C CA . TYR A 1 191 ? 20.376 -3.936 -20.068 1.00 76.06 191 TYR A CA 1
ATOM 1433 C C . TYR A 1 191 ? 21.008 -2.763 -20.811 1.00 76.06 191 TYR A C 1
ATOM 1435 O O . TYR A 1 191 ? 20.293 -1.854 -21.232 1.00 76.06 191 TYR A O 1
ATOM 1443 N N . GLN A 1 192 ? 22.328 -2.778 -20.976 1.00 72.62 192 GLN A N 1
ATOM 1444 C CA . GLN A 1 192 ? 23.011 -1.780 -21.789 1.00 72.62 192 GLN A CA 1
ATOM 1445 C C . GLN A 1 192 ? 22.780 -2.077 -23.276 1.00 72.62 192 GLN A C 1
ATOM 1447 O O . GLN A 1 192 ? 22.978 -3.203 -23.734 1.00 72.62 192 GLN A O 1
ATOM 1452 N N . LEU A 1 193 ? 22.387 -1.051 -24.031 1.00 67.50 193 LEU A N 1
ATOM 1453 C CA . LEU A 1 193 ? 22.306 -1.089 -25.487 1.00 67.50 193 LEU A CA 1
ATOM 1454 C C . LEU A 1 193 ? 23.301 -0.077 -26.065 1.00 67.50 193 LEU A C 1
ATOM 1456 O O . LEU A 1 193 ? 23.167 1.124 -25.847 1.00 67.50 193 LEU A O 1
ATOM 1460 N N . GLY A 1 194 ? 24.295 -0.562 -26.811 1.00 65.94 194 GLY A N 1
ATOM 1461 C CA . GLY A 1 194 ? 25.349 0.281 -27.385 1.00 65.94 194 GLY A CA 1
ATOM 1462 C C . GLY A 1 194 ? 26.407 0.713 -26.364 1.00 65.94 194 GLY A C 1
ATOM 1463 O O . GLY A 1 194 ? 26.669 0.015 -25.386 1.00 65.94 194 GLY A O 1
ATOM 1464 N N . THR A 1 195 ? 27.054 1.850 -26.614 1.00 63.56 195 THR A N 1
ATOM 1465 C CA . THR A 1 195 ? 28.089 2.434 -25.745 1.00 63.56 195 THR A CA 1
ATOM 1466 C C . THR A 1 195 ? 27.492 3.532 -24.872 1.00 63.56 195 THR A C 1
ATOM 1468 O O . THR A 1 195 ? 26.682 4.319 -25.355 1.00 63.56 195 THR A O 1
ATOM 1471 N N . THR A 1 196 ? 27.905 3.642 -23.609 1.00 59.31 196 THR A N 1
ATOM 1472 C CA . THR A 1 196 ? 27.547 4.800 -22.777 1.00 59.31 196 THR A CA 1
ATOM 1473 C C . THR A 1 196 ? 28.093 6.086 -23.405 1.00 59.31 196 THR A C 1
ATOM 1475 O O . THR A 1 196 ? 29.301 6.173 -23.626 1.00 59.31 196 THR A O 1
ATOM 1478 N N . ASP A 1 197 ? 27.246 7.099 -23.627 1.00 54.41 197 ASP A N 1
ATOM 1479 C CA . ASP A 1 197 ? 27.626 8.404 -24.217 1.00 54.41 197 ASP A CA 1
ATOM 1480 C C . ASP A 1 197 ? 28.766 9.130 -23.456 1.00 54.41 197 ASP A C 1
ATOM 1482 O O . ASP A 1 197 ? 29.371 10.064 -23.974 1.00 54.41 197 ASP A O 1
ATOM 1486 N N . GLY A 1 198 ? 29.098 8.692 -22.234 1.00 47.62 198 GLY A N 1
ATOM 1487 C CA . GLY A 1 198 ? 30.213 9.203 -21.429 1.00 47.62 198 GLY A CA 1
ATOM 1488 C C . GLY A 1 198 ? 31.591 8.588 -21.716 1.00 47.62 198 GLY A C 1
ATOM 1489 O O . GLY A 1 198 ? 32.573 9.044 -21.137 1.00 47.62 198 GLY A O 1
ATOM 1490 N N . VAL A 1 199 ? 31.696 7.573 -22.584 1.00 48.91 199 VAL A N 1
ATOM 1491 C CA . VAL A 1 199 ? 32.974 6.928 -22.940 1.00 48.91 199 VAL A CA 1
ATOM 1492 C C . VAL A 1 199 ? 33.124 6.902 -24.458 1.00 48.91 199 VAL A C 1
ATOM 1494 O O . VAL A 1 199 ? 32.905 5.891 -25.124 1.00 48.91 199 VAL A O 1
ATOM 1497 N N . TYR A 1 200 ? 33.513 8.043 -25.026 1.00 43.19 200 TYR A N 1
ATOM 1498 C CA . TYR A 1 200 ? 33.894 8.118 -26.434 1.00 43.19 200 TYR A CA 1
ATOM 1499 C C . TYR A 1 200 ? 35.246 7.402 -26.615 1.00 43.19 200 TYR A C 1
ATOM 1501 O O . TYR A 1 200 ? 36.303 7.982 -26.381 1.00 43.19 200 TYR A O 1
ATOM 1509 N N . GLY A 1 201 ? 35.209 6.114 -26.980 1.00 56.88 201 GLY A N 1
ATOM 1510 C CA . GLY A 1 201 ? 36.397 5.340 -27.374 1.00 56.88 201 GLY A CA 1
ATOM 1511 C C . GLY A 1 201 ? 36.859 4.212 -26.440 1.00 56.88 201 GLY A C 1
ATOM 1512 O O . GLY A 1 201 ? 38.003 3.785 -26.561 1.00 56.88 201 GLY A O 1
ATOM 1513 N N . GLY A 1 202 ? 36.016 3.700 -25.537 1.00 49.66 202 GLY A N 1
ATOM 1514 C CA . GLY A 1 202 ? 36.359 2.582 -24.642 1.00 49.66 202 GLY A CA 1
ATOM 1515 C C . GLY A 1 202 ? 35.322 1.458 -24.682 1.00 49.66 202 GLY A C 1
ATOM 1516 O O . GLY A 1 202 ? 34.133 1.728 -24.793 1.00 49.66 202 GLY A O 1
ATOM 1517 N N . SER A 1 203 ? 35.806 0.215 -24.634 1.00 54.53 203 SER A N 1
ATOM 1518 C CA . SER A 1 203 ? 35.114 -1.075 -24.793 1.00 54.53 203 SER A CA 1
ATOM 1519 C C . SER A 1 203 ? 33.673 -1.163 -24.242 1.00 54.53 203 SER A C 1
ATOM 1521 O O . SER A 1 203 ? 33.394 -0.625 -23.175 1.00 54.53 203 SER A O 1
ATOM 1523 N N . PRO A 1 204 ? 32.765 -1.911 -24.904 1.00 51.31 204 PRO A N 1
ATOM 1524 C CA . PRO A 1 204 ? 31.313 -1.780 -24.728 1.00 51.31 204 PRO A CA 1
ATOM 1525 C C . PRO A 1 204 ? 30.712 -2.464 -23.488 1.00 51.31 204 PRO A C 1
ATOM 1527 O O . PRO A 1 204 ? 29.492 -2.500 -23.372 1.00 51.31 204 PRO A O 1
ATOM 1530 N N . ASN A 1 205 ? 31.512 -2.999 -22.566 1.00 44.09 205 ASN A N 1
ATOM 1531 C CA . ASN A 1 205 ? 30.987 -3.833 -21.484 1.00 44.09 205 ASN A CA 1
ATOM 1532 C C . ASN A 1 205 ? 31.095 -3.115 -20.137 1.00 44.09 205 ASN A C 1
ATOM 1534 O O . ASN A 1 205 ? 32.178 -3.050 -19.556 1.00 44.09 205 ASN A O 1
ATOM 1538 N N . ILE A 1 206 ? 29.966 -2.607 -19.645 1.00 49.47 206 ILE A N 1
ATOM 1539 C CA . ILE A 1 206 ? 29.726 -2.467 -18.209 1.00 49.47 206 ILE A CA 1
ATOM 1540 C C . ILE A 1 206 ? 28.861 -3.673 -17.831 1.00 49.47 206 ILE A C 1
ATOM 1542 O O . ILE A 1 206 ? 27.710 -3.762 -18.262 1.00 49.47 206 ILE A O 1
ATOM 1546 N N . ASP A 1 207 ? 29.467 -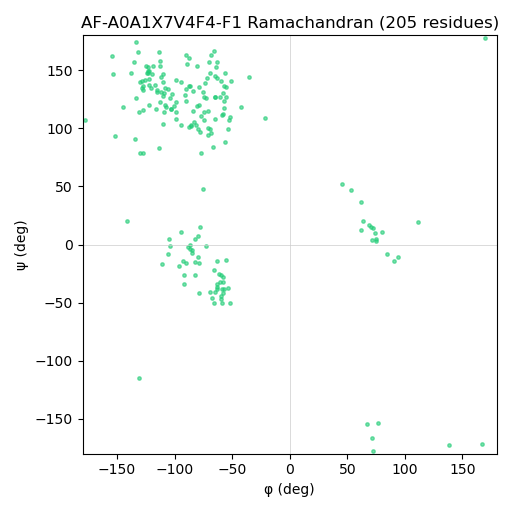4.620 -17.113 1.00 38.81 207 ASP A N 1
ATOM 1547 C CA . ASP A 1 207 ? 28.738 -5.641 -16.348 1.00 38.81 207 ASP A CA 1
ATOM 1548 C C . ASP A 1 207 ? 28.020 -4.994 -15.152 1.00 38.81 207 ASP A C 1
ATOM 1550 O O . ASP A 1 207 ? 28.634 -4.115 -14.497 1.00 38.81 207 ASP A O 1
#